Protein AF-A0AAV5FAM5-F1 (afdb_monomer_lite)

Structure (mmCIF, N/CA/C/O backbone):
data_AF-A0AAV5FAM5-F1
#
_entry.id   AF-A0AAV5FAM5-F1
#
loop_
_atom_site.group_PDB
_atom_site.id
_atom_site.type_symbol
_atom_site.label_atom_id
_atom_site.label_alt_id
_atom_site.label_comp_id
_atom_site.label_asym_id
_atom_site.label_entity_id
_atom_site.label_seq_id
_atom_site.pdbx_PDB_ins_code
_atom_site.Cartn_x
_atom_site.Cartn_y
_atom_site.Cartn_z
_atom_site.occupancy
_atom_site.B_iso_or_equiv
_atom_site.auth_seq_id
_atom_site.auth_comp_id
_atom_site.auth_asym_id
_atom_site.auth_atom_id
_atom_site.pdbx_PDB_model_num
ATOM 1 N N . MET A 1 1 ? 14.732 28.655 -34.766 1.00 31.95 1 MET A N 1
ATOM 2 C CA . MET A 1 1 ? 16.024 28.174 -34.238 1.00 31.95 1 MET A CA 1
ATOM 3 C C . MET A 1 1 ? 15.686 27.212 -33.115 1.00 31.95 1 MET A C 1
ATOM 5 O O . MET A 1 1 ? 15.010 27.614 -32.181 1.00 31.95 1 MET A O 1
ATOM 9 N N . SER A 1 2 ? 15.959 25.928 -33.328 1.00 28.31 2 SER A N 1
ATOM 10 C CA . SER A 1 2 ? 15.519 24.803 -32.500 1.00 28.31 2 SER A CA 1
ATOM 11 C C . SER A 1 2 ? 16.296 24.733 -31.186 1.00 28.31 2 SER A C 1
ATOM 13 O O . SER A 1 2 ? 17.520 24.634 -31.224 1.00 28.31 2 SER A O 1
ATOM 15 N N . GLU A 1 3 ? 15.611 24.701 -30.045 1.00 30.48 3 GLU A N 1
ATOM 16 C CA . GLU A 1 3 ? 16.223 24.241 -28.796 1.00 30.48 3 GLU A CA 1
ATOM 17 C C . GLU A 1 3 ? 16.172 22.712 -28.756 1.00 30.48 3 GLU A C 1
ATOM 19 O O . GLU A 1 3 ? 15.140 22.085 -28.521 1.00 30.48 3 GLU A O 1
ATOM 24 N N . SER A 1 4 ? 17.317 22.115 -29.077 1.00 34.41 4 SER A N 1
ATOM 25 C CA . SER A 1 4 ? 17.574 20.686 -29.000 1.00 34.41 4 SER A CA 1
ATOM 26 C C . SER A 1 4 ? 17.692 20.227 -27.547 1.00 34.41 4 SER A C 1
ATOM 28 O O . SER A 1 4 ? 18.511 20.750 -26.796 1.00 34.41 4 SER A O 1
ATOM 30 N N . GLY A 1 5 ? 16.912 19.200 -27.206 1.00 32.66 5 GLY A N 1
ATOM 31 C CA . GLY A 1 5 ? 17.248 18.113 -26.282 1.00 32.66 5 GLY A CA 1
ATOM 32 C C . GLY A 1 5 ? 18.040 18.465 -25.023 1.00 32.66 5 GLY A C 1
ATOM 33 O O . GLY A 1 5 ? 19.263 18.342 -25.002 1.00 32.66 5 GLY A O 1
ATOM 34 N N . LYS A 1 6 ? 17.336 18.730 -23.915 1.00 33.88 6 LYS A N 1
ATOM 35 C CA . LYS A 1 6 ? 17.918 18.481 -22.592 1.00 33.88 6 LYS A CA 1
ATOM 36 C C . LYS A 1 6 ? 18.143 16.978 -22.442 1.00 33.88 6 LYS A C 1
ATOM 38 O O . LYS A 1 6 ? 17.201 16.195 -22.334 1.00 33.88 6 LYS A O 1
ATOM 43 N N . GLN A 1 7 ? 19.413 16.603 -22.477 1.00 33.84 7 GLN A N 1
ATOM 44 C CA . GLN A 1 7 ? 19.929 15.288 -22.140 1.00 33.84 7 GLN A CA 1
ATOM 45 C C . GLN A 1 7 ? 19.430 14.916 -20.737 1.00 33.84 7 GLN A C 1
ATOM 47 O O . GLN A 1 7 ? 19.727 15.603 -19.762 1.00 33.84 7 GLN A O 1
ATOM 52 N N . VAL A 1 8 ? 18.605 13.870 -20.656 1.00 42.25 8 VAL A N 1
ATOM 53 C CA . VAL A 1 8 ? 18.132 13.289 -19.393 1.00 42.25 8 VAL A CA 1
ATOM 54 C C . VAL A 1 8 ? 19.369 12.884 -18.596 1.00 42.25 8 VAL A C 1
ATOM 56 O O . VAL A 1 8 ? 20.107 11.997 -19.027 1.00 42.25 8 VAL A O 1
ATOM 59 N N . SER A 1 9 ? 19.620 13.583 -17.490 1.00 46.12 9 SER A N 1
ATOM 60 C CA . SER A 1 9 ? 20.752 13.347 -16.599 1.00 46.12 9 SER A CA 1
ATOM 61 C C . SER A 1 9 ? 20.752 11.893 -16.139 1.00 46.12 9 SER A C 1
ATOM 63 O O . SER A 1 9 ? 19.729 11.401 -15.660 1.00 46.12 9 SER A O 1
ATOM 65 N N . ASN A 1 10 ? 21.891 11.208 -16.265 1.00 58.00 10 ASN A N 1
ATOM 66 C CA . ASN A 1 10 ? 22.112 9.973 -15.520 1.00 58.00 10 ASN A CA 1
ATOM 67 C C . ASN A 1 10 ? 21.853 10.277 -14.038 1.00 58.00 10 ASN A C 1
ATOM 69 O O . ASN A 1 10 ? 22.431 11.223 -13.507 1.00 58.00 10 ASN A O 1
ATOM 73 N N . MET A 1 11 ? 20.947 9.526 -13.409 1.00 66.62 11 MET A N 1
ATOM 74 C CA . MET A 1 11 ? 20.701 9.638 -11.971 1.00 66.62 11 MET A CA 1
ATOM 75 C C . MET A 1 11 ? 22.008 9.340 -11.232 1.00 66.62 11 MET A C 1
ATOM 77 O O . MET A 1 11 ? 22.611 8.288 -11.449 1.00 66.62 11 MET A O 1
ATOM 81 N N . ASP A 1 12 ? 22.453 10.295 -10.420 1.00 76.94 12 ASP A N 1
ATOM 82 C CA . ASP A 1 12 ? 23.661 10.184 -9.611 1.00 76.94 12 ASP A CA 1
ATOM 83 C C . ASP A 1 12 ? 23.341 9.399 -8.335 1.00 76.94 12 ASP A C 1
ATOM 85 O O . ASP A 1 12 ? 22.457 9.774 -7.563 1.00 76.94 12 ASP A O 1
ATOM 89 N N . ILE A 1 13 ? 24.063 8.298 -8.130 1.00 76.81 13 ILE A N 1
ATOM 90 C CA . ILE A 1 13 ? 23.882 7.399 -6.990 1.00 76.81 13 ILE A CA 1
ATOM 91 C C . ILE A 1 13 ? 24.076 8.152 -5.674 1.00 76.81 13 ILE A C 1
ATOM 93 O O . ILE A 1 13 ? 23.309 7.946 -4.734 1.00 76.81 13 ILE A O 1
ATOM 97 N N . GLU A 1 14 ? 25.070 9.035 -5.595 1.00 80.06 14 GLU A N 1
ATOM 98 C CA . GLU A 1 14 ? 25.375 9.750 -4.357 1.00 80.06 14 GLU A CA 1
ATOM 99 C C . GLU A 1 14 ? 24.282 10.776 -4.034 1.00 80.06 14 GLU A C 1
ATOM 101 O O . GLU A 1 14 ? 23.848 10.886 -2.885 1.00 80.06 14 GLU A O 1
ATOM 106 N N . ALA A 1 15 ? 23.752 11.447 -5.059 1.00 80.94 15 ALA A N 1
ATOM 107 C CA . ALA A 1 15 ? 22.630 12.368 -4.908 1.00 80.94 15 ALA A CA 1
ATOM 108 C C . ALA A 1 15 ? 21.338 11.653 -4.468 1.00 80.94 15 ALA A C 1
ATOM 110 O O . ALA A 1 15 ? 20.631 12.155 -3.592 1.00 80.94 15 ALA A O 1
ATOM 111 N N . GLU A 1 16 ? 21.034 10.478 -5.029 1.00 76.88 16 GLU A N 1
ATOM 112 C CA . GLU A 1 16 ? 19.870 9.668 -4.633 1.00 76.88 16 GLU A CA 1
ATOM 113 C C . GLU A 1 16 ? 19.994 9.170 -3.186 1.00 76.88 16 GLU A C 1
ATOM 115 O O . GLU A 1 16 ? 19.049 9.273 -2.401 1.00 76.88 16 GLU A O 1
ATOM 120 N N . VAL A 1 17 ? 21.181 8.703 -2.780 1.00 76.88 17 VAL A N 1
ATOM 121 C CA . VAL A 1 17 ? 21.441 8.290 -1.390 1.00 76.88 17 VAL A CA 1
ATOM 122 C C . VAL A 1 17 ? 21.240 9.462 -0.425 1.00 76.88 17 VAL A C 1
ATOM 124 O O . VAL A 1 17 ? 20.541 9.313 0.579 1.00 76.88 17 VAL A O 1
ATOM 127 N N . GLN A 1 18 ? 21.764 10.648 -0.749 1.00 79.62 18 GLN A N 1
ATOM 128 C CA . GLN A 1 18 ? 21.566 11.850 0.068 1.00 79.62 18 GLN A CA 1
ATOM 129 C C . GLN A 1 18 ? 20.087 12.251 0.173 1.00 79.62 18 GLN A C 1
ATOM 131 O O . GLN A 1 18 ? 19.628 12.640 1.251 1.00 79.62 18 GLN A O 1
ATOM 136 N N . GLN A 1 19 ? 19.316 12.135 -0.914 1.00 77.50 19 GLN A N 1
ATOM 137 C CA . GLN A 1 19 ? 17.873 12.392 -0.885 1.00 77.50 19 GLN A CA 1
ATOM 138 C C . GLN A 1 19 ? 17.133 11.394 0.009 1.00 77.50 19 GLN A C 1
ATOM 140 O O . GLN A 1 19 ? 16.290 11.805 0.811 1.00 77.50 19 GLN A O 1
ATOM 145 N N . ILE A 1 20 ? 17.466 10.104 -0.084 1.00 72.75 20 ILE A N 1
ATOM 146 C CA . ILE A 1 20 ? 16.881 9.054 0.756 1.00 72.75 20 ILE A CA 1
ATOM 147 C C . ILE A 1 20 ? 17.182 9.317 2.234 1.00 72.75 20 ILE A C 1
ATOM 149 O O . ILE A 1 20 ? 16.288 9.196 3.073 1.00 72.75 20 ILE A O 1
ATOM 153 N N . ASP A 1 21 ? 18.412 9.691 2.575 1.00 73.44 21 ASP A N 1
ATOM 154 C CA . ASP A 1 21 ? 18.794 9.921 3.968 1.00 73.44 21 ASP A CA 1
ATOM 155 C C . ASP A 1 21 ? 18.161 11.189 4.545 1.00 73.44 21 ASP A C 1
ATOM 157 O O . ASP A 1 21 ? 17.692 11.179 5.689 1.00 73.44 21 ASP A O 1
ATOM 161 N N . LYS A 1 22 ? 18.021 12.245 3.735 1.00 76.56 22 LYS A N 1
ATOM 162 C CA . LYS A 1 22 ? 17.223 13.420 4.101 1.00 76.56 22 LYS A CA 1
ATOM 163 C C . LYS A 1 22 ? 15.760 13.045 4.349 1.00 76.56 22 LYS A C 1
ATOM 165 O O . LYS A 1 22 ? 15.213 13.394 5.392 1.00 76.56 22 LYS A O 1
ATOM 170 N N . LEU A 1 23 ? 15.150 12.274 3.447 1.00 69.44 23 LEU A N 1
ATOM 171 C CA . LEU A 1 23 ? 13.763 11.824 3.581 1.00 69.44 23 LEU A CA 1
ATOM 172 C C . LEU A 1 23 ? 13.557 10.981 4.849 1.00 69.44 23 LEU A C 1
ATOM 174 O O . LEU A 1 23 ? 12.586 11.185 5.578 1.00 69.44 23 LEU A O 1
ATOM 178 N N . LYS A 1 24 ? 14.484 10.064 5.155 1.00 67.81 24 LYS A N 1
ATOM 179 C CA . LYS A 1 24 ? 14.462 9.280 6.403 1.00 67.81 24 LYS A CA 1
ATOM 180 C C . LYS A 1 24 ? 14.522 10.180 7.638 1.00 67.81 24 LYS A C 1
ATOM 182 O O . LYS A 1 24 ? 13.794 9.932 8.598 1.00 67.81 24 LYS A O 1
ATOM 187 N N . SER A 1 25 ? 15.371 11.208 7.621 1.00 71.56 25 SER A N 1
ATOM 188 C CA . SER A 1 25 ? 15.489 12.180 8.716 1.00 71.56 25 SER A CA 1
ATOM 189 C C . SER A 1 25 ? 14.194 12.974 8.927 1.00 71.56 25 SER A C 1
ATOM 191 O O . SER A 1 25 ? 13.704 13.080 10.056 1.00 71.56 25 SER A O 1
ATOM 193 N N . ASP A 1 26 ? 13.586 13.460 7.842 1.00 68.31 26 ASP A N 1
ATOM 194 C CA . ASP A 1 26 ? 12.331 14.219 7.880 1.00 68.31 26 ASP A CA 1
ATOM 195 C C . ASP A 1 26 ? 11.170 13.354 8.404 1.00 68.31 26 ASP A C 1
ATOM 197 O O . ASP A 1 26 ? 10.384 13.802 9.245 1.00 68.31 26 ASP A O 1
ATOM 201 N N . ILE A 1 27 ? 11.098 12.082 7.988 1.00 64.25 27 ILE A N 1
ATOM 202 C CA . ILE A 1 27 ? 10.131 11.102 8.512 1.00 64.25 27 ILE A CA 1
ATOM 203 C C . ILE A 1 27 ? 10.360 10.865 10.009 1.00 64.25 27 ILE A C 1
ATOM 205 O O . ILE A 1 27 ? 9.410 10.917 10.791 1.00 64.25 27 ILE A O 1
ATOM 209 N N . LYS A 1 28 ? 11.609 10.643 10.437 1.00 65.06 28 LYS A N 1
ATOM 210 C CA . LYS A 1 28 ? 11.936 10.390 11.850 1.00 65.06 28 LYS A CA 1
ATOM 211 C C . LYS A 1 28 ? 11.560 11.572 12.745 1.00 65.06 28 LYS A C 1
ATOM 213 O O . LYS A 1 28 ? 11.039 11.371 13.839 1.00 65.06 28 LYS A O 1
ATOM 218 N N . THR A 1 29 ? 11.783 12.789 12.258 1.00 66.44 29 THR A N 1
ATOM 219 C CA . THR A 1 29 ? 11.439 14.033 12.960 1.00 66.44 29 THR A CA 1
ATOM 220 C C . THR A 1 29 ? 9.924 14.251 13.018 1.00 66.44 29 THR A C 1
ATOM 222 O O . THR A 1 29 ? 9.404 14.672 14.045 1.00 66.44 29 THR A O 1
ATOM 225 N N . SER A 1 30 ? 9.197 13.915 11.948 1.00 61.97 30 SER A N 1
ATOM 226 C CA . SER A 1 30 ? 7.743 14.134 11.850 1.00 61.97 30 SER A CA 1
ATOM 227 C C . SER A 1 30 ? 6.905 13.149 12.675 1.00 61.97 30 SER A C 1
ATOM 229 O O . SER A 1 30 ? 5.741 13.424 12.959 1.00 61.97 30 SER A O 1
ATOM 231 N N . TYR A 1 31 ? 7.477 12.003 13.062 1.00 60.84 31 TYR A N 1
ATOM 232 C CA . TYR A 1 31 ? 6.765 10.923 13.754 1.00 60.84 31 TYR A CA 1
ATOM 233 C C . TYR A 1 31 ? 7.513 10.423 15.011 1.00 60.84 31 TYR A C 1
ATOM 235 O O . TYR A 1 31 ? 7.461 9.238 15.336 1.00 60.84 31 TYR A O 1
ATOM 243 N N . SER A 1 32 ? 8.206 11.296 15.750 1.00 56.31 32 SER A N 1
ATOM 244 C CA . SER A 1 32 ? 9.159 10.947 16.827 1.00 56.31 32 SER A CA 1
ATOM 245 C C . SER A 1 32 ? 8.599 10.230 18.076 1.00 56.31 32 SER A C 1
ATOM 247 O O . SER A 1 32 ? 9.370 9.801 18.929 1.00 56.31 32 SER A O 1
ATOM 249 N N . ASP A 1 33 ? 7.286 10.031 18.200 1.00 56.88 33 ASP A N 1
ATOM 250 C CA . ASP A 1 33 ? 6.640 9.699 19.486 1.00 56.88 33 ASP A CA 1
ATOM 251 C C . ASP A 1 33 ? 6.654 8.210 19.921 1.00 56.88 33 ASP A C 1
ATOM 253 O O . ASP A 1 33 ? 5.890 7.811 20.796 1.00 56.88 33 ASP A O 1
ATOM 257 N N . MET A 1 34 ? 7.476 7.329 19.333 1.00 53.34 34 MET A N 1
ATOM 258 C CA . MET A 1 34 ? 7.549 5.911 19.759 1.00 53.34 34 MET A CA 1
ATOM 259 C C . MET A 1 34 ? 8.883 5.281 19.350 1.00 53.34 34 MET A C 1
ATOM 261 O O . MET A 1 34 ? 9.292 5.494 18.211 1.00 53.34 34 MET A O 1
ATOM 265 N N . SER A 1 35 ? 9.536 4.519 20.241 1.00 53.38 35 SER A N 1
ATOM 266 C CA . SER A 1 35 ? 10.826 3.878 19.939 1.00 53.38 35 SER A CA 1
ATOM 267 C C . SER A 1 35 ? 10.684 2.749 18.909 1.00 53.38 35 SER A C 1
ATOM 269 O O . SER A 1 35 ? 9.692 2.015 18.908 1.00 53.38 35 SER A O 1
ATOM 271 N N . ASP A 1 36 ? 11.706 2.578 18.068 1.00 57.81 36 ASP A N 1
ATOM 272 C CA . ASP A 1 36 ? 11.759 1.557 17.009 1.00 57.81 36 ASP A CA 1
ATOM 273 C C . ASP A 1 36 ? 11.576 0.118 17.553 1.00 57.81 36 ASP A C 1
ATOM 275 O O . ASP A 1 36 ? 11.076 -0.771 16.860 1.00 57.81 36 ASP A O 1
ATOM 279 N N . GLU A 1 37 ? 11.938 -0.131 18.817 1.00 52.53 37 GLU A N 1
ATOM 280 C CA . GLU A 1 37 ? 11.736 -1.418 19.502 1.00 52.53 37 GLU A CA 1
ATOM 281 C C . GLU A 1 37 ? 10.269 -1.688 19.861 1.00 52.53 37 GLU A C 1
ATOM 283 O O . GLU A 1 37 ? 9.796 -2.817 19.701 1.00 52.53 37 GLU A O 1
ATOM 288 N N . LEU A 1 38 ? 9.531 -0.661 20.298 1.00 51.38 38 LEU A N 1
ATOM 289 C CA . LEU A 1 38 ? 8.091 -0.744 20.568 1.00 51.38 38 LEU A CA 1
ATOM 290 C C . LEU A 1 38 ? 7.304 -0.986 19.278 1.00 51.38 38 LEU A C 1
ATOM 292 O O . LEU A 1 38 ? 6.363 -1.781 19.273 1.00 51.38 38 LEU A O 1
ATOM 296 N N . GLU A 1 39 ? 7.725 -0.360 18.177 1.00 58.03 39 GLU A N 1
ATOM 297 C CA . GLU A 1 39 ? 7.157 -0.598 16.852 1.00 58.03 39 GLU A CA 1
ATOM 298 C C . GLU A 1 39 ? 7.405 -2.046 16.408 1.00 58.03 39 GLU A C 1
ATOM 300 O O . GLU A 1 39 ? 6.456 -2.782 16.148 1.00 58.03 39 GLU A O 1
ATOM 305 N N . ASN A 1 40 ? 8.656 -2.514 16.415 1.00 59.28 40 ASN A N 1
ATOM 306 C CA . ASN A 1 40 ? 8.998 -3.875 15.988 1.00 59.28 40 ASN A CA 1
ATOM 307 C C . ASN A 1 40 ? 8.343 -4.969 16.851 1.00 59.28 40 ASN A C 1
ATOM 309 O O . ASN A 1 40 ? 7.877 -5.982 16.315 1.00 59.28 40 ASN A O 1
ATOM 313 N N . GLY A 1 41 ? 8.280 -4.769 18.171 1.00 56.97 41 GLY A N 1
ATOM 314 C CA . GLY A 1 41 ? 7.596 -5.668 19.102 1.00 56.97 41 GLY A CA 1
ATOM 315 C C . GLY A 1 41 ? 6.094 -5.726 18.836 1.00 56.97 41 GLY A C 1
ATOM 316 O O . GLY A 1 41 ? 5.540 -6.810 18.639 1.00 56.97 41 GLY A O 1
ATOM 317 N N . ALA A 1 42 ? 5.446 -4.566 18.713 1.00 54.06 42 ALA A N 1
ATOM 318 C CA . ALA A 1 42 ? 4.024 -4.510 18.412 1.00 54.06 42 ALA A CA 1
ATOM 319 C C . ALA A 1 42 ? 3.711 -5.115 17.037 1.00 54.06 42 ALA A C 1
ATOM 321 O O . ALA A 1 42 ? 2.814 -5.938 16.922 1.00 54.06 42 ALA A O 1
ATOM 322 N N . MET A 1 43 ? 4.477 -4.810 15.993 1.00 57.34 43 MET A N 1
ATOM 323 C CA . MET A 1 43 ? 4.269 -5.378 14.654 1.00 57.34 43 MET A CA 1
ATOM 324 C C . MET A 1 43 ? 4.303 -6.909 14.639 1.00 57.34 43 MET A C 1
ATOM 326 O O . MET A 1 43 ? 3.463 -7.555 14.001 1.00 57.34 43 MET A O 1
ATOM 330 N N . LYS A 1 44 ? 5.245 -7.495 15.384 1.00 61.56 44 LYS A N 1
ATOM 331 C CA . LYS A 1 44 ? 5.377 -8.945 15.540 1.00 61.56 44 LYS A CA 1
ATOM 332 C C . LYS A 1 44 ? 4.186 -9.543 16.294 1.00 61.56 44 LYS A C 1
ATOM 334 O O . LYS A 1 44 ? 3.631 -10.543 15.839 1.00 61.56 44 LYS A O 1
ATOM 339 N N . ASP A 1 45 ? 3.747 -8.900 17.373 1.00 52.78 45 ASP A N 1
ATOM 340 C CA . ASP A 1 45 ? 2.597 -9.321 18.190 1.00 52.78 45 ASP A CA 1
ATOM 341 C C . ASP A 1 45 ? 1.251 -9.195 17.465 1.00 52.78 45 ASP A C 1
ATOM 343 O O . ASP A 1 45 ? 0.260 -9.844 17.823 1.00 52.78 45 ASP A O 1
ATOM 347 N N . LEU A 1 46 ? 1.199 -8.357 16.433 1.00 51.50 46 LEU A N 1
ATOM 348 C CA . LEU A 1 46 ? 0.039 -8.189 15.563 1.00 51.50 46 LEU A CA 1
ATOM 349 C C . LEU A 1 46 ? 0.038 -9.146 14.373 1.00 51.50 46 LEU A C 1
ATOM 351 O O . LEU A 1 46 ? -0.949 -9.187 13.642 1.00 51.50 46 LEU A O 1
ATOM 355 N N . GLY A 1 47 ? 1.106 -9.928 14.178 1.00 50.38 47 GLY A N 1
ATOM 356 C CA . GLY A 1 47 ? 1.266 -10.771 12.992 1.00 50.38 47 GLY A CA 1
ATOM 357 C C . GLY A 1 47 ? 1.288 -9.958 11.692 1.00 50.38 47 GLY A C 1
ATOM 358 O O . GLY A 1 47 ? 1.024 -10.500 10.615 1.00 50.38 47 GLY A O 1
ATOM 359 N N . MET A 1 48 ? 1.571 -8.659 11.794 1.00 52.44 48 MET A N 1
ATOM 360 C CA . MET A 1 48 ? 1.551 -7.720 10.684 1.00 52.44 48 MET A CA 1
ATOM 361 C C . MET A 1 48 ? 2.887 -7.802 9.955 1.00 52.44 48 MET A C 1
ATOM 363 O O . MET A 1 48 ? 3.928 -7.419 10.487 1.00 52.44 48 MET A O 1
ATOM 367 N N . LYS A 1 49 ? 2.865 -8.298 8.716 1.00 57.41 49 LYS A N 1
ATOM 368 C CA . LYS A 1 49 ? 3.971 -8.064 7.782 1.00 57.41 49 LYS A CA 1
ATOM 369 C C . LYS A 1 49 ? 3.847 -6.627 7.260 1.00 57.41 49 LYS A C 1
ATOM 371 O O . LYS A 1 49 ? 2.734 -6.156 7.028 1.00 57.41 49 LYS A O 1
ATOM 376 N N . ARG A 1 50 ? 4.971 -5.920 7.113 1.00 60.44 50 ARG A N 1
ATOM 377 C CA . ARG A 1 50 ? 5.012 -4.561 6.539 1.00 60.44 50 ARG A CA 1
ATOM 378 C C . ARG A 1 50 ? 4.427 -4.604 5.126 1.00 60.44 50 ARG A C 1
ATOM 380 O O . ARG A 1 50 ? 4.967 -5.331 4.300 1.00 60.44 50 ARG A O 1
ATOM 387 N N . GLY A 1 51 ? 3.343 -3.873 4.863 1.00 74.12 51 GLY A N 1
ATOM 388 C CA . GLY A 1 51 ? 2.811 -3.725 3.505 1.00 74.12 51 GLY A CA 1
ATOM 389 C C . GLY A 1 51 ? 1.297 -3.561 3.401 1.00 74.12 51 GLY A C 1
ATOM 390 O O . GLY A 1 51 ? 0.552 -3.776 4.359 1.00 74.12 51 GLY A O 1
ATOM 391 N N . MET A 1 52 ? 0.864 -3.203 2.192 1.00 82.19 52 MET A N 1
ATOM 392 C CA . MET A 1 52 ? -0.531 -2.980 1.803 1.00 82.19 52 MET A CA 1
ATOM 393 C C . MET A 1 52 ? -1.448 -4.167 2.144 1.00 82.19 52 MET A C 1
ATOM 395 O O . MET A 1 52 ? -2.571 -3.960 2.593 1.00 82.19 52 MET A O 1
ATOM 399 N N . ASP A 1 53 ? -0.952 -5.402 2.055 1.00 86.38 53 ASP A N 1
ATOM 400 C CA . ASP A 1 53 ? -1.707 -6.626 2.356 1.00 86.38 53 ASP A CA 1
ATOM 401 C C . ASP A 1 53 ? -2.312 -6.637 3.767 1.00 86.38 53 ASP A C 1
ATOM 403 O O . ASP A 1 53 ? -3.442 -7.086 3.980 1.00 86.38 53 ASP A O 1
ATOM 407 N N . THR A 1 54 ? -1.567 -6.120 4.748 1.00 80.38 54 THR A N 1
ATOM 408 C CA . THR A 1 54 ? -2.025 -6.031 6.139 1.00 80.38 54 THR A CA 1
ATOM 409 C C . THR A 1 54 ? -3.191 -5.059 6.268 1.00 80.38 54 THR A C 1
ATOM 411 O O . THR A 1 54 ? -4.146 -5.326 6.999 1.00 80.38 54 THR A O 1
ATOM 414 N N . PHE A 1 55 ? -3.134 -3.949 5.534 1.00 84.88 55 PHE A N 1
ATOM 415 C CA . PHE A 1 55 ? -4.219 -2.983 5.481 1.00 84.88 55 PHE A CA 1
ATOM 416 C C . PHE A 1 55 ? -5.466 -3.583 4.811 1.00 84.88 55 PHE A C 1
ATOM 418 O O . PHE A 1 55 ? -6.555 -3.510 5.378 1.00 84.88 55 PHE A O 1
ATOM 425 N N . ILE A 1 56 ? -5.301 -4.264 3.671 1.00 88.62 56 ILE A N 1
ATOM 426 C CA . ILE A 1 56 ? -6.391 -4.935 2.940 1.00 88.62 56 ILE A CA 1
ATOM 427 C C . ILE A 1 56 ? -7.106 -5.951 3.834 1.00 88.62 56 ILE A C 1
ATOM 429 O O . ILE A 1 56 ? -8.334 -5.947 3.928 1.00 88.62 56 ILE A O 1
ATOM 433 N N . ARG A 1 57 ? -6.343 -6.792 4.541 1.00 85.38 57 ARG A N 1
ATOM 434 C CA . ARG A 1 57 ? -6.901 -7.768 5.483 1.00 85.38 57 ARG A CA 1
ATOM 435 C C . ARG A 1 57 ? -7.585 -7.094 6.666 1.00 85.38 57 ARG A C 1
ATOM 437 O O . ARG A 1 57 ? -8.696 -7.474 7.012 1.00 85.38 57 ARG A O 1
ATOM 444 N N . GLY A 1 58 ? -6.964 -6.082 7.268 1.00 82.81 58 GLY A N 1
ATOM 445 C CA . GLY A 1 58 ? -7.563 -5.386 8.403 1.00 82.81 58 GLY A CA 1
ATOM 446 C C . GLY A 1 58 ? -8.856 -4.643 8.044 1.00 82.81 58 GLY A C 1
ATOM 447 O O . GLY A 1 58 ? -9.775 -4.610 8.867 1.00 82.81 58 GLY A O 1
ATOM 448 N N . TYR A 1 59 ? -8.968 -4.124 6.815 1.00 86.06 59 TYR A N 1
ATOM 449 C CA . TYR A 1 59 ? -10.218 -3.595 6.263 1.00 86.06 59 TYR A CA 1
ATOM 450 C C . TYR A 1 59 ? -11.253 -4.705 6.027 1.00 86.06 59 TYR A C 1
ATOM 452 O O . TYR A 1 59 ? -12.408 -4.566 6.435 1.00 86.06 59 TYR A O 1
ATOM 460 N N . GLY A 1 60 ? -10.838 -5.827 5.432 1.00 85.00 60 GLY A N 1
ATOM 461 C CA . GLY A 1 60 ? -11.683 -7.005 5.222 1.00 85.00 60 GLY A CA 1
ATOM 462 C C . GLY A 1 60 ? -12.223 -7.624 6.511 1.00 85.00 60 GLY A C 1
ATOM 463 O O . GLY A 1 60 ? -13.342 -8.116 6.518 1.00 85.00 60 GLY A O 1
ATOM 464 N N . ASP A 1 61 ? -11.473 -7.538 7.610 1.00 81.19 61 ASP A N 1
ATOM 465 C CA . ASP A 1 61 ? -11.886 -7.992 8.946 1.00 81.19 61 ASP A CA 1
ATOM 466 C C . ASP A 1 61 ? -12.618 -6.892 9.747 1.00 81.19 61 ASP A C 1
ATOM 468 O O . ASP A 1 61 ? -13.000 -7.111 10.898 1.00 81.19 61 ASP A O 1
ATOM 472 N N . GLN A 1 62 ? -12.778 -5.686 9.180 1.00 81.19 62 GLN A N 1
ATOM 473 C CA . GLN A 1 62 ? -13.333 -4.491 9.841 1.00 81.19 62 GLN A CA 1
ATOM 474 C C . GLN A 1 62 ? -12.616 -4.116 11.156 1.00 81.19 62 GLN A C 1
ATOM 476 O O . GLN A 1 62 ? -13.185 -3.493 12.053 1.00 81.19 62 GLN A O 1
ATOM 481 N N . THR A 1 63 ? -11.335 -4.471 11.267 1.00 81.12 63 THR A N 1
ATOM 482 C CA . THR A 1 63 ? -10.472 -4.122 12.411 1.00 81.12 63 THR A CA 1
ATOM 483 C C . THR A 1 63 ? -9.835 -2.742 12.267 1.00 81.12 63 THR A C 1
ATOM 485 O O . THR A 1 63 ? -9.363 -2.185 13.257 1.00 81.12 63 THR A O 1
ATOM 488 N N . ILE A 1 64 ? -9.853 -2.185 11.052 1.00 83.44 64 ILE A N 1
ATOM 489 C CA . ILE A 1 64 ? -9.365 -0.846 10.712 1.00 83.44 64 ILE A CA 1
ATOM 490 C C . ILE A 1 64 ? -10.581 0.011 10.316 1.00 83.44 64 ILE A C 1
ATOM 492 O O . ILE A 1 64 ? -11.002 -0.033 9.161 1.00 83.44 64 ILE A O 1
ATOM 496 N N . PRO A 1 65 ? -11.192 0.757 11.256 1.00 81.94 65 PRO A N 1
ATOM 497 C CA . PRO A 1 65 ? -12.387 1.561 10.984 1.00 81.94 65 PRO A CA 1
ATOM 498 C C . PRO A 1 65 ? -12.068 2.903 10.311 1.00 81.94 65 PRO A C 1
ATOM 500 O O . PRO A 1 65 ? -12.944 3.528 9.716 1.00 81.94 65 PRO A O 1
ATOM 503 N N . CYS A 1 66 ? -10.819 3.356 10.411 1.00 86.81 66 CYS A N 1
ATOM 504 C CA . CYS A 1 66 ? -10.343 4.587 9.803 1.00 86.81 66 CYS A CA 1
ATOM 505 C C . CYS A 1 66 ? -8.864 4.487 9.433 1.00 86.81 66 CYS A C 1
ATOM 507 O O . CYS A 1 66 ? -8.145 3.627 9.949 1.00 86.81 66 CYS A O 1
ATOM 509 N N . PHE A 1 67 ? -8.415 5.363 8.537 1.00 83.69 67 PHE A N 1
ATOM 510 C CA . PHE A 1 67 ? -7.044 5.360 8.050 1.00 83.69 67 PHE A CA 1
ATOM 511 C C . PHE A 1 67 ? -6.569 6.754 7.637 1.00 83.69 67 PHE A C 1
ATOM 513 O O . PHE A 1 67 ? -7.367 7.652 7.361 1.00 83.69 67 PHE A O 1
ATOM 520 N N . LEU A 1 68 ? -5.250 6.929 7.612 1.00 86.38 68 LEU A N 1
ATOM 521 C CA . LEU A 1 68 ? -4.598 8.151 7.158 1.00 86.38 68 LEU A CA 1
ATOM 522 C C . LEU A 1 68 ? -4.382 8.101 5.648 1.00 86.38 68 LEU A C 1
ATOM 524 O O . LEU A 1 68 ? -3.911 7.098 5.122 1.00 86.38 68 LEU A O 1
ATOM 528 N N . GLY A 1 69 ? -4.693 9.191 4.960 1.00 84.38 69 GLY A N 1
ATOM 529 C CA . GLY A 1 69 ? -4.411 9.333 3.539 1.00 84.38 69 GLY A CA 1
ATOM 530 C C . GLY A 1 69 ? -5.310 10.355 2.860 1.00 84.38 69 GLY A C 1
ATOM 531 O O . GLY A 1 69 ? -6.476 10.529 3.214 1.00 84.38 69 GLY A O 1
ATOM 532 N N . ASP A 1 70 ? -4.743 11.044 1.876 1.00 82.56 70 ASP A N 1
ATOM 533 C CA . ASP A 1 70 ? -5.476 11.921 0.968 1.00 82.56 70 ASP A CA 1
ATOM 534 C C . ASP A 1 70 ? -6.030 11.081 -0.192 1.00 82.56 70 ASP A C 1
ATOM 536 O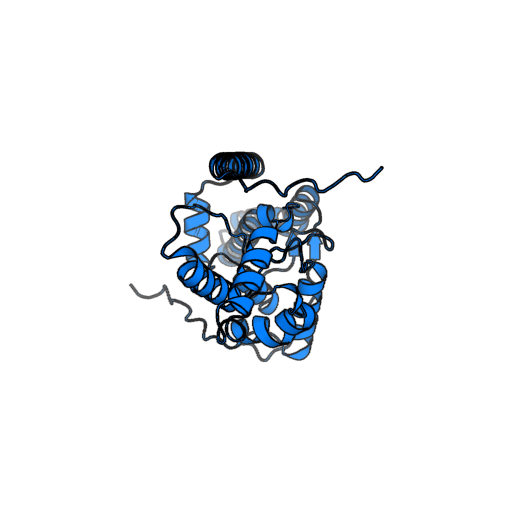 O . ASP A 1 70 ? -5.292 10.329 -0.817 1.00 82.56 70 ASP A O 1
ATOM 540 N N . CYS A 1 71 ? -7.323 11.192 -0.505 1.00 81.25 71 CYS A N 1
ATOM 541 C CA . CYS A 1 71 ? -7.956 10.449 -1.604 1.00 81.25 71 CYS A CA 1
ATOM 542 C C . CYS A 1 71 ? -7.272 10.667 -2.966 1.00 81.25 71 CYS A C 1
ATOM 544 O O . CYS A 1 71 ? -7.377 9.814 -3.855 1.00 81.25 71 CYS A O 1
ATOM 546 N N . ASN A 1 72 ? -6.584 11.800 -3.121 1.00 83.12 72 ASN A N 1
ATOM 547 C CA . ASN A 1 72 ? -5.841 12.162 -4.322 1.00 83.12 72 ASN A CA 1
ATOM 548 C C . ASN A 1 72 ? -4.351 11.804 -4.242 1.00 83.12 72 ASN A C 1
ATOM 550 O O . ASN A 1 72 ? -3.613 12.103 -5.182 1.00 83.12 72 ASN A O 1
ATOM 554 N N . SER A 1 73 ? -3.880 11.195 -3.145 1.00 85.81 73 SER A N 1
ATOM 555 C CA . SER A 1 73 ? -2.488 10.770 -3.057 1.00 85.81 73 SER A CA 1
ATOM 556 C C . SER A 1 73 ? -2.219 9.564 -3.951 1.00 85.81 73 SER A C 1
ATOM 558 O O . SER A 1 73 ? -3.046 8.662 -4.124 1.00 85.81 73 SER A O 1
ATOM 560 N N . THR A 1 74 ? -1.031 9.586 -4.549 1.00 88.50 74 THR A N 1
ATOM 561 C CA . THR A 1 74 ? -0.485 8.479 -5.323 1.00 88.50 74 THR A CA 1
ATOM 562 C C . THR A 1 74 ? 0.110 7.459 -4.362 1.00 88.50 74 THR A C 1
ATOM 564 O O . THR A 1 74 ? 0.920 7.808 -3.507 1.00 88.50 74 THR A O 1
ATOM 567 N N . ILE A 1 75 ? -0.253 6.194 -4.536 1.00 88.25 75 ILE A N 1
ATOM 568 C CA . ILE A 1 75 ? 0.414 5.062 -3.905 1.00 88.25 75 ILE A CA 1
ATOM 569 C C . ILE A 1 75 ? 1.399 4.503 -4.925 1.00 88.25 75 ILE A C 1
ATOM 571 O O . ILE A 1 75 ? 0.985 4.029 -5.983 1.00 88.25 75 ILE A O 1
ATOM 575 N N . ASP A 1 76 ? 2.693 4.539 -4.612 1.00 89.56 76 ASP A N 1
ATOM 576 C CA . ASP A 1 76 ? 3.673 3.877 -5.464 1.00 89.56 76 ASP A CA 1
ATOM 577 C C . ASP A 1 76 ? 3.732 2.379 -5.160 1.00 89.56 76 ASP A C 1
ATOM 579 O O . ASP A 1 76 ? 4.240 1.950 -4.122 1.00 89.56 76 ASP A O 1
ATOM 583 N N . VAL A 1 77 ? 3.169 1.587 -6.065 1.00 90.06 77 VAL A N 1
ATOM 584 C CA . VAL A 1 77 ? 3.149 0.123 -6.007 1.00 90.06 77 VAL A CA 1
ATOM 585 C C . VAL A 1 77 ? 3.488 -0.449 -7.372 1.00 90.06 77 VAL A C 1
ATOM 587 O O . VAL A 1 77 ? 3.166 0.133 -8.406 1.00 90.06 77 VAL A O 1
ATOM 590 N N . ILE A 1 78 ? 4.103 -1.623 -7.383 1.00 93.00 78 ILE A N 1
ATOM 591 C CA . ILE A 1 78 ? 4.392 -2.364 -8.605 1.00 93.00 78 ILE A CA 1
ATOM 592 C C . ILE A 1 78 ? 4.225 -3.865 -8.331 1.00 93.00 78 ILE A C 1
ATOM 594 O O . ILE A 1 78 ? 4.627 -4.329 -7.257 1.00 93.00 78 ILE A O 1
ATOM 598 N N . PRO A 1 79 ? 3.592 -4.634 -9.236 1.00 93.75 79 PRO A N 1
ATOM 599 C CA . PRO A 1 79 ? 3.510 -6.083 -9.103 1.00 93.75 79 PRO A CA 1
ATOM 600 C C . PRO A 1 79 ? 4.901 -6.725 -9.006 1.00 93.75 79 PRO A C 1
ATOM 602 O O . PRO A 1 79 ? 5.853 -6.299 -9.662 1.00 93.75 79 PRO A O 1
ATOM 605 N N . ALA A 1 80 ? 5.037 -7.744 -8.155 1.00 92.31 80 ALA A N 1
ATOM 606 C CA . ALA A 1 80 ? 6.335 -8.351 -7.853 1.00 92.31 80 ALA A CA 1
ATOM 607 C C . ALA A 1 80 ? 6.965 -9.052 -9.069 1.00 92.31 80 ALA A C 1
ATOM 609 O O . ALA A 1 80 ? 8.184 -9.055 -9.221 1.00 92.31 80 ALA A O 1
ATOM 610 N N . ASP A 1 81 ? 6.144 -9.618 -9.948 1.00 93.38 81 ASP A N 1
ATOM 611 C CA . ASP A 1 81 ? 6.553 -10.212 -11.219 1.00 93.38 81 ASP A CA 1
ATOM 612 C C . ASP A 1 81 ? 7.188 -9.180 -12.159 1.00 93.38 81 ASP A C 1
ATOM 614 O O . ASP A 1 81 ? 8.231 -9.464 -12.741 1.00 93.38 81 ASP A O 1
ATOM 618 N N . MET A 1 82 ? 6.663 -7.951 -12.226 1.00 95.31 82 MET A N 1
ATOM 619 C CA . MET A 1 82 ? 7.300 -6.871 -12.994 1.00 95.31 82 MET A CA 1
ATOM 620 C C . MET A 1 82 ? 8.673 -6.493 -12.428 1.00 95.31 82 MET A C 1
ATOM 622 O O . MET A 1 82 ? 9.599 -6.217 -13.189 1.00 95.31 82 MET A O 1
ATOM 626 N N . VAL A 1 83 ? 8.845 -6.536 -11.102 1.00 95.81 83 VAL A N 1
ATOM 627 C CA . VAL A 1 83 ? 10.158 -6.329 -10.465 1.00 95.81 83 VAL A CA 1
ATOM 628 C C . VAL A 1 83 ? 11.136 -7.430 -10.857 1.00 95.81 83 VAL A C 1
ATOM 630 O O . VAL A 1 83 ? 12.266 -7.138 -11.245 1.00 95.81 83 VAL A O 1
ATOM 633 N N . VAL A 1 84 ? 10.707 -8.692 -10.801 1.00 96.12 84 VAL A N 1
ATOM 634 C CA . VAL A 1 84 ? 11.536 -9.834 -11.213 1.00 96.12 84 VAL A CA 1
ATOM 635 C C . VAL A 1 84 ? 11.906 -9.729 -12.692 1.00 96.12 84 VAL A C 1
ATOM 637 O O . VAL A 1 84 ? 13.078 -9.875 -13.033 1.00 96.12 84 VAL A O 1
ATOM 640 N N . ASN A 1 85 ? 10.946 -9.407 -13.559 1.00 95.19 85 ASN A N 1
ATOM 641 C CA . ASN A 1 85 ? 11.178 -9.228 -14.991 1.00 95.19 85 ASN A CA 1
ATOM 642 C C . ASN A 1 85 ? 12.203 -8.120 -15.260 1.00 95.19 85 ASN A C 1
ATOM 644 O O . ASN A 1 85 ? 13.159 -8.335 -16.007 1.00 95.19 85 ASN A O 1
ATOM 648 N N . ALA A 1 86 ? 12.064 -6.970 -14.593 1.00 95.19 86 ALA A N 1
ATOM 649 C CA . ALA A 1 86 ? 13.019 -5.872 -14.694 1.00 95.19 86 ALA A CA 1
ATOM 650 C C . ALA A 1 86 ? 14.430 -6.286 -14.244 1.00 95.19 86 ALA A C 1
ATOM 652 O O . ALA A 1 86 ? 15.402 -5.958 -14.921 1.00 95.19 86 ALA A O 1
ATOM 653 N N . ILE A 1 87 ? 14.556 -7.043 -13.146 1.00 95.06 87 ILE A N 1
ATOM 654 C CA . ILE A 1 87 ? 15.848 -7.559 -12.657 1.00 95.06 87 ILE A CA 1
ATOM 655 C C . ILE A 1 87 ? 16.485 -8.497 -13.685 1.00 95.06 87 ILE A C 1
ATOM 657 O O . ILE A 1 87 ? 17.661 -8.337 -14.007 1.00 95.06 87 ILE A O 1
ATOM 661 N N . MET A 1 88 ? 15.723 -9.452 -14.223 1.00 92.94 88 MET A N 1
ATOM 662 C CA . MET A 1 88 ? 16.229 -10.415 -15.208 1.00 92.94 88 MET A CA 1
ATOM 663 C C . MET A 1 88 ? 16.750 -9.712 -16.463 1.00 92.94 88 MET A C 1
ATOM 665 O O . MET A 1 88 ? 17.857 -9.993 -16.927 1.00 92.94 88 MET A O 1
ATOM 669 N N . VAL A 1 89 ? 15.991 -8.742 -16.974 1.00 92.56 89 VAL A N 1
ATOM 670 C CA . VAL A 1 89 ? 16.378 -7.964 -18.155 1.00 92.56 89 VAL A CA 1
ATOM 671 C C . VAL A 1 89 ? 17.555 -7.029 -17.858 1.00 92.56 89 VAL A C 1
ATOM 673 O O . VAL A 1 89 ? 18.466 -6.903 -18.680 1.00 92.56 89 VAL A O 1
ATOM 676 N N . ALA A 1 90 ? 17.606 -6.415 -16.674 1.00 92.50 90 ALA A N 1
ATOM 677 C CA . ALA A 1 90 ? 18.749 -5.609 -16.249 1.00 92.50 90 ALA A CA 1
ATOM 678 C C . ALA A 1 90 ? 20.036 -6.445 -16.195 1.00 92.50 90 ALA A C 1
ATOM 680 O O . ALA A 1 90 ? 21.054 -6.024 -16.737 1.00 92.50 90 ALA A O 1
ATOM 681 N N . ILE A 1 91 ? 19.989 -7.650 -15.617 1.00 91.19 91 ILE A N 1
ATOM 682 C CA . ILE A 1 91 ? 21.143 -8.559 -15.566 1.00 91.19 91 ILE A CA 1
ATOM 683 C C . ILE A 1 91 ? 21.605 -8.912 -16.982 1.00 91.19 91 ILE A C 1
ATOM 685 O O . ILE A 1 91 ? 22.780 -8.734 -17.295 1.00 91.19 91 ILE A O 1
ATOM 689 N N . ALA A 1 92 ? 20.693 -9.349 -17.855 1.00 88.94 92 ALA A N 1
ATOM 690 C CA . ALA A 1 92 ? 21.037 -9.750 -19.220 1.00 88.94 92 ALA A CA 1
ATOM 691 C C . ALA A 1 92 ? 21.666 -8.604 -20.036 1.00 88.94 92 ALA A C 1
ATOM 693 O O . ALA A 1 92 ? 22.643 -8.800 -20.755 1.00 88.94 92 ALA A O 1
ATOM 694 N N . THR A 1 93 ? 21.142 -7.385 -19.896 1.00 87.06 93 THR A N 1
ATOM 695 C CA . THR A 1 93 ? 21.598 -6.217 -20.671 1.00 87.06 93 THR A CA 1
ATOM 696 C C . THR A 1 93 ? 22.844 -5.532 -20.107 1.00 87.06 93 THR A C 1
ATOM 698 O O . THR A 1 93 ? 23.525 -4.821 -20.856 1.00 87.06 93 THR A O 1
ATOM 701 N N . GLN A 1 94 ? 23.135 -5.698 -18.812 1.00 87.44 94 GLN A N 1
ATOM 702 C CA . GLN A 1 94 ? 24.258 -5.046 -18.123 1.00 87.44 94 GLN A CA 1
ATOM 703 C C . GLN A 1 94 ? 25.432 -5.984 -17.823 1.00 87.44 94 GLN A C 1
ATOM 705 O O . GLN A 1 94 ? 26.492 -5.493 -17.453 1.00 87.44 94 GLN A O 1
ATOM 710 N N . TRP A 1 95 ? 25.290 -7.298 -18.028 1.00 84.19 95 TRP A N 1
ATOM 711 C CA . TRP A 1 95 ? 26.273 -8.321 -17.637 1.00 84.19 95 TRP A CA 1
ATOM 712 C C . TRP A 1 95 ? 27.740 -7.999 -17.991 1.00 84.19 95 TRP A C 1
ATOM 714 O O . TRP A 1 95 ? 28.628 -8.235 -17.180 1.00 84.19 95 TRP A O 1
ATOM 724 N N . ASN A 1 96 ? 28.000 -7.422 -19.169 1.00 82.75 96 ASN A N 1
ATOM 725 C CA . ASN A 1 96 ? 29.354 -7.088 -19.641 1.00 82.75 96 ASN A CA 1
ATOM 726 C C . ASN A 1 96 ? 29.642 -5.575 -19.695 1.00 82.75 96 ASN A C 1
ATOM 728 O O . ASN A 1 96 ? 30.566 -5.146 -20.389 1.00 82.75 96 ASN A O 1
ATOM 732 N N . LYS A 1 97 ? 28.839 -4.741 -19.026 1.00 84.75 97 LYS A N 1
ATOM 733 C CA . LYS A 1 97 ? 28.992 -3.280 -19.055 1.00 84.75 97 LYS A CA 1
ATOM 734 C C . LYS A 1 97 ? 29.629 -2.783 -17.760 1.00 84.75 97 LYS A C 1
ATOM 736 O O . LYS A 1 97 ? 29.144 -3.060 -16.672 1.00 84.75 97 LYS A O 1
ATOM 741 N N . ASN A 1 98 ? 30.667 -1.954 -17.878 1.00 77.00 98 ASN A N 1
ATOM 742 C CA . ASN A 1 98 ? 31.325 -1.303 -16.733 1.00 77.00 98 ASN A CA 1
ATOM 743 C C . ASN A 1 98 ? 30.593 -0.026 -16.273 1.00 77.00 98 ASN A C 1
ATOM 745 O O . ASN A 1 98 ? 31.219 0.932 -15.823 1.00 77.00 98 ASN A O 1
ATOM 749 N N . THR A 1 99 ? 29.268 0.020 -16.423 1.00 81.44 99 THR A N 1
ATOM 750 C CA . THR A 1 99 ? 28.441 1.190 -16.102 1.00 81.44 99 THR A CA 1
ATOM 751 C C . THR A 1 99 ? 27.472 0.861 -14.982 1.00 81.44 99 THR A C 1
ATOM 753 O O . THR A 1 99 ? 26.742 -0.122 -15.065 1.00 81.44 99 THR A O 1
ATOM 756 N N . GLN A 1 100 ? 27.418 1.713 -13.962 1.00 84.19 100 GLN A N 1
ATOM 757 C CA . GLN A 1 100 ? 26.395 1.633 -12.926 1.00 84.19 100 GLN A CA 1
ATOM 758 C C . GLN A 1 100 ? 25.176 2.450 -13.359 1.00 84.19 100 GLN A C 1
ATOM 760 O O . GLN A 1 100 ? 25.306 3.611 -13.746 1.00 84.19 100 GLN A O 1
ATOM 765 N N . VAL A 1 101 ? 23.995 1.835 -13.317 1.00 88.00 101 VAL A N 1
ATOM 766 C CA . VAL A 1 101 ? 22.730 2.470 -13.700 1.00 88.00 101 VAL A CA 1
ATOM 767 C C . VAL A 1 101 ? 21.690 2.169 -12.631 1.00 88.00 101 VAL A C 1
ATOM 769 O O . VAL A 1 101 ? 21.512 1.016 -12.243 1.00 88.00 101 VAL A O 1
ATOM 772 N N . ILE A 1 102 ? 20.986 3.204 -12.175 1.00 90.12 102 ILE A N 1
ATOM 773 C CA . ILE A 1 102 ? 19.825 3.053 -11.297 1.00 90.12 102 ILE A CA 1
ATOM 774 C C . ILE A 1 102 ? 18.571 2.863 -12.153 1.00 90.12 102 ILE A C 1
ATOM 776 O O . ILE A 1 102 ? 18.292 3.657 -13.060 1.00 90.12 102 ILE A O 1
ATOM 780 N N . TYR A 1 103 ? 17.801 1.829 -11.819 1.00 92.25 103 TYR A N 1
ATOM 781 C CA . TYR A 1 103 ? 16.477 1.565 -12.370 1.00 92.25 103 TYR A CA 1
ATOM 782 C C . TYR A 1 103 ? 15.426 1.715 -11.272 1.00 92.25 103 TYR A C 1
ATOM 784 O O . TYR A 1 103 ? 15.367 0.909 -10.346 1.00 92.25 103 TYR A O 1
ATOM 792 N N . HIS A 1 104 ? 14.574 2.732 -11.387 1.00 92.88 104 HIS A N 1
ATOM 793 C CA . HIS A 1 104 ? 13.393 2.851 -10.541 1.00 92.88 104 HIS A CA 1
ATOM 794 C C . HIS A 1 104 ? 12.274 1.978 -11.100 1.00 92.88 104 HIS A C 1
ATOM 796 O O . HIS A 1 104 ? 11.637 2.330 -12.091 1.00 92.88 104 HIS A O 1
ATOM 802 N N . VAL A 1 105 ? 12.043 0.834 -10.458 1.00 94.31 105 VAL A N 1
ATOM 803 C CA . VAL A 1 105 ? 10.908 -0.043 -10.758 1.00 94.31 105 VAL A CA 1
ATOM 804 C C . VAL A 1 105 ? 9.694 0.470 -9.989 1.00 94.31 105 VAL A C 1
ATOM 806 O O . VAL A 1 105 ? 9.441 0.070 -8.858 1.00 94.31 105 VAL A O 1
ATOM 809 N N . SER A 1 106 ? 9.007 1.439 -10.590 1.00 92.56 106 SER A N 1
ATOM 810 C CA . SER A 1 106 ? 7.944 2.235 -9.972 1.00 92.56 106 SER A CA 1
ATOM 811 C C . SER A 1 106 ? 6.824 2.503 -10.973 1.00 92.56 106 SER A C 1
ATOM 813 O O . SER A 1 106 ? 7.058 2.544 -12.183 1.00 92.56 106 SER A O 1
ATOM 815 N N . SER A 1 107 ? 5.609 2.720 -10.472 1.00 92.69 107 SER A N 1
ATOM 816 C CA . SER A 1 107 ? 4.457 3.124 -11.287 1.00 92.69 107 SER A CA 1
ATOM 817 C C . SER A 1 107 ? 4.077 4.595 -11.089 1.00 92.69 107 SER A C 1
ATOM 819 O O . SER A 1 107 ? 3.428 5.190 -11.947 1.00 92.69 107 SER A O 1
ATOM 821 N N . SER A 1 108 ? 4.537 5.227 -10.007 1.00 87.44 108 SER A N 1
ATOM 822 C CA . SER A 1 108 ? 4.110 6.559 -9.551 1.00 87.44 108 SER A CA 1
ATOM 823 C C . SER A 1 108 ? 4.200 7.716 -10.559 1.00 87.44 108 SER A C 1
ATOM 825 O O . SER A 1 108 ? 3.457 8.690 -10.427 1.00 87.44 108 SER A O 1
ATOM 827 N N . LYS A 1 109 ? 5.086 7.664 -11.560 1.00 89.94 109 LYS A N 1
ATOM 828 C CA . LYS A 1 109 ? 5.154 8.686 -12.621 1.00 89.94 109 LYS A CA 1
ATOM 829 C C . LYS A 1 109 ? 4.359 8.294 -13.866 1.00 89.94 109 LYS A C 1
ATOM 831 O O . LYS A 1 109 ? 3.630 9.129 -14.394 1.00 89.94 109 LYS A O 1
ATOM 836 N N . GLU A 1 110 ? 4.490 7.044 -14.304 1.00 88.81 110 GLU A N 1
ATOM 837 C CA . GLU A 1 110 ? 3.989 6.567 -15.600 1.00 88.81 110 GLU A CA 1
ATOM 838 C C . GLU A 1 110 ? 2.550 6.025 -15.548 1.00 88.81 110 GLU A C 1
ATOM 840 O O . GLU A 1 110 ? 1.825 6.158 -16.531 1.00 88.81 110 GLU A O 1
ATOM 845 N N . ASN A 1 111 ? 2.121 5.430 -14.427 1.00 93.31 111 ASN A N 1
ATOM 846 C CA . ASN A 1 111 ? 0.768 4.900 -14.228 1.00 93.31 111 ASN A CA 1
ATOM 847 C C . ASN A 1 111 ? 0.381 4.848 -12.736 1.00 93.31 111 ASN A C 1
ATOM 849 O O . ASN A 1 111 ? 0.637 3.871 -12.038 1.00 93.31 111 ASN A O 1
ATOM 853 N N . GLN A 1 112 ? -0.254 5.904 -12.235 1.00 91.56 112 GLN A N 1
ATOM 854 C CA . GLN A 1 112 ? -0.500 6.097 -10.803 1.00 91.56 112 GLN A CA 1
ATOM 855 C C . GLN A 1 112 ? -1.659 5.247 -10.267 1.00 91.56 112 GLN A C 1
ATOM 857 O O . GLN A 1 112 ? -2.785 5.369 -10.748 1.00 91.56 112 GLN A O 1
ATOM 862 N N . LEU A 1 113 ? -1.426 4.499 -9.182 1.00 92.88 113 LEU A N 1
ATOM 863 C CA . LEU A 1 113 ? -2.517 4.034 -8.323 1.00 92.88 113 LEU A CA 1
ATOM 864 C C . LEU A 1 113 ? -2.926 5.171 -7.381 1.00 92.88 113 LEU A C 1
ATOM 866 O O . LEU A 1 113 ? -2.143 5.598 -6.534 1.00 92.88 113 LEU A O 1
ATOM 870 N N . LEU A 1 114 ? -4.159 5.656 -7.502 1.00 92.00 114 LEU A N 1
ATOM 871 C CA . LEU A 1 114 ? -4.707 6.648 -6.575 1.00 92.00 114 LEU A CA 1
ATOM 872 C C . LEU A 1 114 ? -5.329 5.959 -5.357 1.00 92.00 114 LEU A C 1
ATOM 874 O O . LEU A 1 114 ? -5.972 4.914 -5.487 1.00 92.00 114 LEU A O 1
ATOM 878 N N . LEU A 1 115 ? -5.185 6.566 -4.175 1.00 89.75 115 LEU A N 1
ATOM 879 C CA . LEU A 1 115 ? -5.713 6.004 -2.927 1.00 89.75 115 LEU A CA 1
ATOM 880 C C . LEU A 1 115 ? -7.214 5.706 -3.016 1.00 89.75 115 LEU A C 1
ATOM 882 O O . LEU A 1 115 ? -7.650 4.648 -2.569 1.00 89.75 115 LEU A O 1
ATOM 886 N N . HIS A 1 116 ? -8.012 6.586 -3.627 1.00 90.38 116 HIS A N 1
ATOM 887 C CA . HIS A 1 116 ? -9.447 6.333 -3.773 1.00 90.38 116 HIS A CA 1
ATOM 888 C C . HIS A 1 116 ? -9.759 5.102 -4.641 1.00 90.38 116 HIS A C 1
ATOM 890 O O . HIS A 1 116 ? -10.702 4.386 -4.320 1.00 90.38 116 HIS A O 1
ATOM 896 N N . VAL A 1 117 ? -8.955 4.804 -5.673 1.00 93.56 117 VAL A N 1
ATOM 897 C CA . VAL A 1 117 ? -9.128 3.603 -6.515 1.00 93.56 117 VAL A CA 1
ATOM 898 C C . VAL A 1 117 ? -8.897 2.342 -5.687 1.00 93.56 117 VAL A C 1
ATOM 900 O O . VAL A 1 117 ? -9.678 1.392 -5.775 1.00 93.56 117 VAL A O 1
ATOM 903 N N . LEU A 1 118 ? -7.873 2.343 -4.825 1.00 92.62 118 LEU A N 1
ATOM 904 C CA . LEU A 1 118 ? -7.639 1.256 -3.870 1.00 92.62 118 LEU A CA 1
ATOM 905 C C . LEU A 1 118 ? -8.842 1.085 -2.927 1.00 92.62 118 LEU A C 1
ATOM 907 O O . LEU A 1 118 ? -9.332 -0.029 -2.752 1.00 92.62 118 LEU A O 1
ATOM 911 N N . MET A 1 119 ? -9.342 2.176 -2.341 1.00 91.31 119 MET A N 1
ATOM 912 C CA . MET A 1 119 ? -10.441 2.125 -1.366 1.00 91.31 119 MET A CA 1
ATOM 913 C C . MET A 1 119 ? -11.768 1.699 -1.987 1.00 91.31 119 MET A C 1
ATOM 915 O O . MET A 1 119 ? -12.493 0.900 -1.393 1.00 91.31 119 MET A O 1
ATOM 919 N N . GLU A 1 120 ? -12.078 2.183 -3.188 1.00 92.81 120 GLU A N 1
ATOM 920 C CA . GLU A 1 120 ? -13.261 1.762 -3.934 1.00 92.81 120 GLU A CA 1
ATOM 921 C C . GLU A 1 120 ? -13.178 0.275 -4.288 1.00 92.81 120 GLU A C 1
ATOM 923 O O . GLU A 1 120 ? -14.139 -0.464 -4.070 1.00 92.81 120 GLU A O 1
ATOM 928 N N . SER A 1 121 ? -12.015 -0.189 -4.757 1.00 94.19 121 SER A N 1
ATOM 929 C CA . SER A 1 121 ? -11.789 -1.603 -5.077 1.00 94.19 121 SER A CA 1
ATOM 930 C C . SER A 1 121 ? -11.971 -2.492 -3.844 1.00 94.19 121 SER A C 1
ATOM 932 O O . SER A 1 121 ? -12.641 -3.522 -3.915 1.00 94.19 121 SER A O 1
ATOM 934 N N . LEU A 1 122 ? -11.455 -2.065 -2.686 1.00 91.75 122 LEU A N 1
ATOM 935 C CA . LEU A 1 122 ? -11.650 -2.762 -1.414 1.00 91.75 122 LEU A CA 1
ATOM 936 C C . LEU A 1 122 ? -13.121 -2.817 -1.007 1.00 91.75 122 LEU A C 1
ATOM 938 O O . LEU A 1 122 ? -13.629 -3.892 -0.684 1.00 91.75 122 LEU A O 1
ATOM 942 N N . TYR A 1 123 ? -13.815 -1.679 -1.035 1.00 91.00 123 TYR A N 1
ATOM 943 C CA . TYR A 1 123 ? -15.235 -1.619 -0.699 1.00 91.00 123 TYR A CA 1
ATOM 944 C C . TYR A 1 123 ? -16.058 -2.532 -1.612 1.00 91.00 123 TYR A C 1
ATOM 946 O O . TYR A 1 123 ? -16.824 -3.357 -1.117 1.00 91.00 123 TYR A O 1
ATOM 954 N N . ARG A 1 124 ? -15.855 -2.449 -2.933 1.00 92.44 124 ARG A N 1
ATOM 955 C CA . ARG A 1 124 ? -16.555 -3.278 -3.926 1.00 92.44 124 ARG A CA 1
ATOM 956 C C . ARG A 1 124 ? -16.309 -4.767 -3.708 1.00 92.44 124 ARG A C 1
ATOM 958 O O . ARG A 1 124 ? -17.263 -5.547 -3.757 1.00 92.44 124 ARG A O 1
ATOM 965 N N . TYR A 1 125 ? -15.064 -5.158 -3.433 1.00 91.94 125 TYR A N 1
ATOM 966 C CA . TYR A 1 125 ? -14.720 -6.552 -3.169 1.00 91.94 125 TYR A CA 1
ATOM 967 C C . TYR A 1 125 ? -15.451 -7.093 -1.937 1.00 91.94 125 TYR A C 1
ATOM 969 O O . TYR A 1 125 ? -16.156 -8.098 -2.028 1.00 91.94 125 TYR A O 1
ATOM 977 N N . PHE A 1 126 ? -15.310 -6.430 -0.787 1.00 88.69 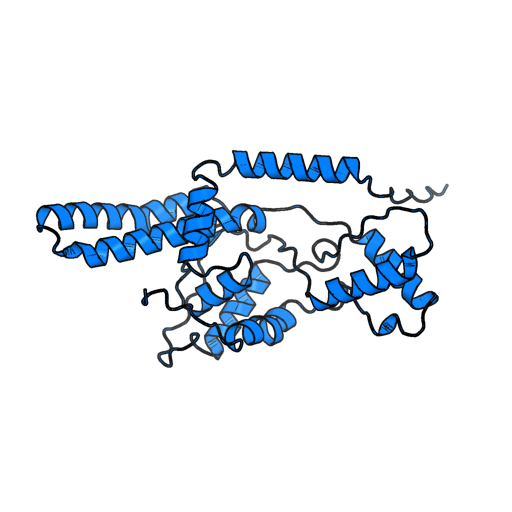126 PHE A N 1
ATOM 978 C CA . PHE A 1 126 ? -15.846 -6.933 0.482 1.00 88.69 126 PHE A CA 1
ATOM 979 C C . PHE A 1 126 ? -17.364 -6.759 0.602 1.00 88.69 126 PHE A C 1
ATOM 981 O O . PHE A 1 126 ? -18.017 -7.576 1.246 1.00 88.69 126 PHE A O 1
ATOM 988 N N . ALA A 1 127 ? -17.953 -5.768 -0.075 1.00 87.00 127 ALA A N 1
ATOM 989 C CA . ALA A 1 127 ? -19.406 -5.663 -0.204 1.00 87.00 127 ALA A CA 1
ATOM 990 C C . ALA A 1 127 ? -20.011 -6.847 -0.980 1.00 87.00 127 ALA A C 1
ATOM 992 O O . ALA A 1 127 ? -21.136 -7.246 -0.689 1.00 87.00 127 ALA A O 1
ATOM 993 N N . SER A 1 128 ? -19.266 -7.417 -1.936 1.00 87.00 128 SER A N 1
ATOM 994 C CA . SER A 1 128 ? -19.731 -8.534 -2.772 1.00 87.00 128 SER A CA 1
ATOM 995 C C . SER A 1 128 ? -19.405 -9.913 -2.184 1.00 87.00 128 SER A C 1
ATOM 997 O O . SER A 1 128 ? -20.168 -10.851 -2.391 1.00 87.00 128 SER A O 1
ATOM 999 N N . ASN A 1 129 ? -18.290 -10.048 -1.455 1.00 83.12 129 ASN A N 1
ATOM 1000 C CA . ASN A 1 129 ? -17.758 -11.345 -1.008 1.00 83.12 129 ASN A CA 1
ATOM 1001 C C . ASN A 1 129 ? -17.861 -11.602 0.511 1.00 83.12 129 ASN A C 1
ATOM 1003 O O . ASN A 1 129 ? -17.589 -12.718 0.947 1.00 83.12 129 ASN A O 1
ATOM 1007 N N . GLY A 1 130 ? -18.261 -10.613 1.321 1.00 74.00 130 GLY A N 1
ATOM 1008 C CA . GLY A 1 130 ? -18.326 -10.748 2.783 1.00 74.00 130 GLY A CA 1
ATOM 1009 C C . GLY A 1 130 ? -16.954 -10.694 3.471 1.00 74.00 130 GLY A C 1
ATOM 1010 O O . GLY A 1 130 ? -15.930 -10.452 2.832 1.00 74.00 130 GLY A O 1
ATOM 1011 N N . LEU A 1 131 ? -16.930 -10.876 4.798 1.00 67.88 131 LEU A N 1
ATOM 1012 C CA . LEU A 1 131 ? -15.699 -10.800 5.601 1.00 67.88 131 LEU A CA 1
ATOM 1013 C C . LEU A 1 131 ? -14.797 -12.021 5.386 1.00 67.88 131 LEU A C 1
ATOM 1015 O O . LEU A 1 131 ? -15.258 -13.132 5.119 1.00 67.88 131 LEU A O 1
ATOM 1019 N N . ILE A 1 132 ? -13.497 -11.852 5.628 1.00 62.81 132 ILE A N 1
ATOM 1020 C CA . ILE A 1 132 ? -12.551 -12.969 5.607 1.00 62.81 132 ILE A CA 1
ATOM 1021 C C . ILE A 1 132 ? -12.839 -13.893 6.805 1.00 62.81 132 ILE A C 1
ATOM 1023 O O . ILE A 1 132 ? -12.575 -13.560 7.958 1.00 62.81 132 ILE A O 1
ATOM 1027 N N . GLY A 1 133 ? -13.372 -15.088 6.539 1.00 56.97 133 GLY A N 1
ATOM 1028 C CA . GLY A 1 133 ? -13.502 -16.158 7.536 1.00 56.97 133 GLY A CA 1
ATOM 1029 C C . GLY A 1 133 ? -14.733 -16.110 8.451 1.00 56.97 133 GLY A C 1
ATOM 1030 O O . GLY A 1 133 ? -14.771 -16.877 9.411 1.00 56.97 133 GLY A O 1
ATOM 1031 N N . ASN A 1 134 ? -15.741 -15.273 8.174 1.00 54.22 134 ASN A N 1
ATOM 1032 C CA . ASN A 1 134 ? -17.019 -15.285 8.897 1.00 54.22 134 ASN A CA 1
ATOM 1033 C C . ASN A 1 134 ? -18.212 -15.196 7.930 1.00 54.22 134 ASN A C 1
ATOM 1035 O O . ASN A 1 134 ? -18.330 -14.233 7.184 1.00 54.22 134 ASN A O 1
ATOM 1039 N N . ASN A 1 135 ? -19.132 -16.168 8.005 1.00 48.25 135 ASN A N 1
ATOM 1040 C CA . ASN A 1 135 ? -20.367 -16.225 7.197 1.00 48.25 135 ASN A CA 1
ATOM 1041 C C . ASN A 1 135 ? -21.451 -15.225 7.643 1.00 48.25 135 ASN A C 1
ATOM 1043 O O . ASN A 1 135 ? -22.493 -15.105 7.001 1.00 48.25 135 ASN A O 1
ATOM 1047 N N . ALA A 1 136 ? -21.248 -14.532 8.766 1.00 51.72 136 ALA A N 1
ATOM 1048 C CA . ALA A 1 136 ? -22.082 -13.396 9.117 1.00 51.72 136 ALA A CA 1
ATOM 1049 C C . ALA A 1 136 ? -21.596 -12.210 8.282 1.00 51.72 136 ALA A C 1
ATOM 1051 O O . ALA A 1 136 ? -20.452 -11.802 8.440 1.00 51.72 136 ALA A O 1
ATOM 1052 N N . ASN A 1 137 ? -22.453 -11.682 7.408 1.00 53.84 137 ASN A N 1
ATOM 1053 C CA . ASN A 1 137 ? -22.207 -10.468 6.632 1.00 53.84 137 ASN A CA 1
ATOM 1054 C C . ASN A 1 137 ? -22.660 -9.238 7.443 1.00 53.84 137 ASN A C 1
ATOM 1056 O O . ASN A 1 137 ? -23.790 -8.776 7.243 1.00 53.84 137 ASN A O 1
ATOM 1060 N N . PRO A 1 138 ? -21.866 -8.662 8.372 1.00 56.88 138 PRO A N 1
ATOM 1061 C CA . PRO A 1 138 ? -22.131 -7.287 8.755 1.00 56.88 138 PRO A CA 1
ATOM 1062 C C . PRO A 1 138 ? -21.972 -6.427 7.499 1.00 56.88 138 PRO A C 1
ATOM 1064 O O . PRO A 1 138 ? -21.089 -6.664 6.677 1.00 56.88 138 PRO A O 1
ATOM 1067 N N . LYS A 1 139 ? -22.849 -5.433 7.333 1.00 65.50 139 LYS A N 1
ATOM 1068 C CA . LYS A 1 139 ? -22.740 -4.477 6.227 1.00 65.50 139 LYS A CA 1
ATOM 1069 C C . LYS A 1 139 ? -21.338 -3.863 6.248 1.00 65.50 139 LYS A C 1
ATOM 1071 O O . LYS A 1 139 ? -20.987 -3.213 7.236 1.00 65.50 139 LYS A O 1
ATOM 1076 N N . GLN A 1 140 ? -20.571 -4.076 5.178 1.00 71.81 140 GLN A N 1
ATOM 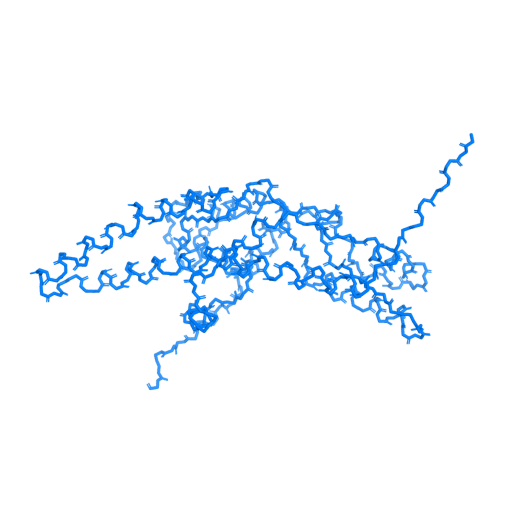1077 C CA . GLN A 1 140 ? -19.242 -3.496 5.019 1.00 71.81 140 GLN A CA 1
ATOM 1078 C C . GLN A 1 140 ? -19.361 -1.978 5.129 1.00 71.81 140 GLN A C 1
ATOM 1080 O O . GLN A 1 140 ? -20.132 -1.357 4.392 1.00 71.81 140 GLN A O 1
ATOM 1085 N N . LYS A 1 141 ? -18.633 -1.374 6.070 1.00 79.88 141 LYS A N 1
ATOM 1086 C CA . LYS A 1 141 ? -18.646 0.080 6.218 1.00 79.88 141 LYS A CA 1
ATOM 1087 C C . LYS A 1 141 ? -17.579 0.700 5.315 1.00 79.88 141 LYS A C 1
ATOM 1089 O O . LYS A 1 141 ? -16.487 0.134 5.173 1.00 79.88 141 LYS A O 1
ATOM 1094 N N . PRO A 1 142 ? -17.869 1.858 4.698 1.00 81.25 142 PRO A N 1
ATOM 1095 C CA . PRO A 1 142 ? -16.824 2.636 4.058 1.00 81.25 142 PRO A CA 1
ATOM 1096 C C . PRO A 1 142 ? -15.783 3.024 5.111 1.00 81.25 142 PRO A C 1
ATOM 1098 O O . PRO A 1 142 ? -16.117 3.312 6.263 1.00 81.25 142 PRO A O 1
ATOM 1101 N N . LEU A 1 143 ? -14.517 2.995 4.712 1.00 85.00 143 LEU A N 1
ATOM 1102 C CA . LEU A 1 143 ? -13.418 3.410 5.568 1.00 85.00 143 LEU A CA 1
ATOM 1103 C C . LEU A 1 143 ? -13.424 4.932 5.719 1.00 85.00 143 LEU A C 1
ATOM 1105 O O . LEU A 1 143 ? -13.508 5.653 4.725 1.00 85.00 143 LEU A O 1
ATOM 1109 N N . LEU A 1 144 ? -13.287 5.425 6.949 1.00 88.62 144 LEU A N 1
ATOM 1110 C CA . LEU A 1 144 ? -13.108 6.855 7.185 1.00 88.62 144 LEU A CA 1
ATOM 1111 C C . LEU A 1 144 ? -11.653 7.252 6.894 1.00 88.62 144 LEU A C 1
ATOM 1113 O O . LEU A 1 144 ? -10.738 6.763 7.559 1.00 88.62 144 LEU A O 1
ATOM 1117 N N . LEU A 1 145 ? -11.441 8.130 5.913 1.00 89.50 145 LEU A N 1
ATOM 1118 C CA . LEU A 1 145 ? -10.116 8.625 5.534 1.00 89.50 145 LEU A CA 1
ATOM 1119 C C . LEU A 1 145 ? -9.852 10.012 6.112 1.00 89.50 145 LEU A C 1
ATOM 1121 O O . LEU A 1 145 ? -10.710 10.893 6.067 1.00 89.50 145 LEU A O 1
ATOM 1125 N N . PHE A 1 146 ? -8.634 10.207 6.607 1.00 90.25 146 PHE A N 1
ATOM 1126 C CA . PHE A 1 146 ? -8.164 11.481 7.135 1.00 90.25 146 PHE A CA 1
ATOM 1127 C C . PHE A 1 146 ? -6.988 12.003 6.313 1.00 90.25 146 PHE A C 1
ATOM 1129 O O . PHE A 1 146 ? -5.898 11.429 6.333 1.00 90.25 146 PHE A O 1
ATOM 1136 N N . SER A 1 147 ? -7.194 13.138 5.644 1.00 86.88 147 SER A N 1
ATOM 1137 C CA . SER A 1 147 ? -6.177 13.801 4.818 1.00 86.88 147 SER A CA 1
ATOM 1138 C C . SER A 1 147 ? -5.096 14.524 5.625 1.00 86.88 147 SER A C 1
ATOM 1140 O O . SER A 1 147 ? -4.102 14.967 5.056 1.00 86.88 147 SER A O 1
ATOM 1142 N N . THR A 1 148 ? -5.259 14.655 6.945 1.00 86.94 148 THR A N 1
ATOM 1143 C CA . THR A 1 148 ? -4.233 15.220 7.826 1.00 86.94 148 THR A CA 1
ATOM 1144 C C . THR A 1 148 ? -4.076 14.391 9.092 1.00 86.94 148 THR A C 1
ATOM 1146 O O . THR A 1 148 ? -5.042 13.859 9.649 1.00 86.94 148 THR A O 1
ATOM 1149 N N . TYR A 1 149 ? -2.837 14.331 9.580 1.00 85.50 149 TYR A N 1
ATOM 1150 C CA . TYR A 1 149 ? -2.512 13.651 10.828 1.00 85.50 149 TYR A CA 1
ATOM 1151 C C . TYR A 1 149 ? -3.226 14.293 12.028 1.00 85.50 149 TYR A C 1
ATOM 1153 O O . TYR A 1 149 ? -3.742 13.594 12.893 1.00 85.50 149 TYR A O 1
ATOM 1161 N N . THR A 1 150 ? -3.346 15.624 12.052 1.00 88.38 150 THR A N 1
ATOM 1162 C CA . THR A 1 150 ? -4.005 16.360 13.141 1.00 88.38 150 THR A CA 1
ATOM 1163 C C . THR A 1 150 ? -5.475 15.973 13.309 1.00 88.38 150 THR A C 1
ATOM 1165 O O . THR A 1 150 ? -5.904 15.692 14.429 1.00 88.38 150 THR A O 1
ATOM 1168 N N . TYR A 1 151 ? -6.250 15.909 12.217 1.00 90.88 151 TYR A N 1
ATOM 1169 C CA . TYR A 1 151 ? -7.661 15.511 12.302 1.00 90.88 151 TYR A CA 1
ATOM 1170 C C . TYR A 1 151 ? -7.818 14.052 12.723 1.00 90.88 151 TYR A C 1
ATOM 1172 O O . TYR A 1 151 ? -8.699 13.744 13.525 1.00 90.88 151 TYR A O 1
ATOM 1180 N N . PHE A 1 152 ? -6.935 13.174 12.247 1.00 91.31 152 PHE A N 1
ATOM 1181 C CA . PHE A 1 152 ? -6.902 11.785 12.687 1.00 91.31 152 PHE A CA 1
ATOM 1182 C C . PHE A 1 152 ? -6.643 11.671 14.193 1.00 91.31 152 PHE A C 1
ATOM 1184 O O . PHE A 1 152 ? -7.404 11.004 14.889 1.00 91.31 152 PHE A O 1
ATOM 1191 N N . ILE A 1 153 ? -5.627 12.357 14.728 1.00 90.81 153 ILE A N 1
ATOM 1192 C CA . ILE A 1 153 ? -5.315 12.330 16.165 1.00 90.81 153 ILE A CA 1
ATOM 1193 C C . ILE A 1 153 ? -6.480 12.866 16.996 1.00 90.81 153 ILE A C 1
ATOM 1195 O O . ILE A 1 153 ? -6.850 12.244 17.992 1.00 90.81 153 ILE A O 1
ATOM 1199 N N . ALA A 1 154 ? -7.097 13.974 16.577 1.00 93.25 154 ALA A N 1
ATOM 1200 C CA . ALA A 1 154 ? -8.270 14.518 17.254 1.00 93.25 154 ALA A CA 1
ATOM 1201 C C . ALA A 1 154 ? -9.426 13.502 17.268 1.00 93.25 154 ALA A C 1
ATOM 1203 O O . ALA A 1 154 ? -9.986 13.212 18.325 1.00 93.25 154 ALA A O 1
ATOM 1204 N N . TYR A 1 155 ? -9.739 12.893 16.122 1.00 94.12 155 TYR A N 1
ATOM 1205 C CA . TYR A 1 155 ? -10.762 11.852 16.029 1.00 94.12 155 TYR A CA 1
ATOM 1206 C C . TYR A 1 155 ? -10.454 10.648 16.928 1.00 94.12 155 TYR A C 1
ATOM 1208 O O . TYR A 1 155 ? -11.333 10.192 17.664 1.00 94.12 155 TYR A O 1
ATOM 1216 N N . MET A 1 156 ? -9.211 10.160 16.912 1.00 93.06 156 MET A N 1
ATOM 1217 C CA . MET A 1 156 ? -8.763 9.041 17.744 1.00 93.06 156 MET A CA 1
ATOM 1218 C C . MET A 1 156 ? -8.871 9.362 19.236 1.00 93.06 156 MET A C 1
ATOM 1220 O O . MET A 1 156 ? -9.270 8.507 20.033 1.00 93.06 156 MET A O 1
ATOM 1224 N N . PHE A 1 157 ? -8.568 10.602 19.617 1.00 94.38 157 PHE A N 1
ATOM 1225 C CA . PHE A 1 157 ? -8.683 11.073 20.989 1.00 94.38 157 PHE A CA 1
ATOM 1226 C C . PHE A 1 157 ? -10.136 11.061 21.475 1.00 94.38 157 PHE A C 1
ATOM 1228 O O . PHE A 1 157 ? -10.438 10.422 22.485 1.00 94.38 157 PHE A O 1
ATOM 1235 N N . PHE A 1 158 ? -11.041 11.713 20.740 1.00 95.31 158 PHE A N 1
ATOM 1236 C CA . PHE A 1 158 ? -12.440 11.844 21.155 1.00 95.31 158 PHE A CA 1
ATOM 1237 C C . PHE A 1 158 ? -13.227 10.536 21.040 1.00 95.31 158 PHE A C 1
ATOM 1239 O O . PHE A 1 158 ? -14.042 10.235 21.908 1.00 95.31 158 PHE A O 1
ATOM 1246 N N . THR A 1 159 ? -12.974 9.740 20.000 1.00 93.06 159 THR A N 1
ATOM 1247 C CA . THR A 1 159 ? -13.763 8.530 19.713 1.00 93.06 159 THR A CA 1
ATOM 1248 C C . THR A 1 159 ? -13.289 7.315 20.506 1.00 93.06 159 THR A C 1
ATOM 1250 O O . THR A 1 159 ? -14.101 6.458 20.849 1.00 93.06 159 THR A O 1
ATOM 1253 N N . TYR A 1 160 ? -11.989 7.223 20.806 1.00 93.06 160 TYR A N 1
ATOM 1254 C CA . TYR A 1 160 ? -11.408 6.036 21.441 1.00 93.06 160 TYR A CA 1
ATOM 1255 C C . TYR A 1 160 ? -10.721 6.353 22.764 1.00 93.06 160 TYR A C 1
ATOM 1257 O O . TYR A 1 160 ? -11.076 5.755 23.777 1.00 93.06 160 TYR A O 1
ATOM 1265 N N . LYS A 1 161 ? -9.759 7.286 22.786 1.00 94.25 161 LYS A N 1
ATOM 1266 C CA . LYS A 1 161 ? -8.920 7.500 23.976 1.00 94.25 161 LYS A CA 1
ATOM 1267 C C . LYS A 1 161 ? -9.738 7.952 25.186 1.00 94.25 161 LYS A C 1
ATOM 1269 O O . LYS A 1 161 ? -9.650 7.325 26.234 1.00 94.25 161 LYS A O 1
ATOM 1274 N N . LEU A 1 162 ? -10.566 8.987 25.036 1.00 95.81 162 LEU A N 1
ATOM 1275 C CA . LEU A 1 162 ? -11.388 9.506 26.133 1.00 95.81 162 LEU A CA 1
ATOM 1276 C C . LEU A 1 162 ? -12.324 8.437 26.740 1.00 95.81 162 LEU A C 1
ATOM 1278 O O . LEU A 1 162 ? -12.275 8.248 27.957 1.00 95.81 162 LEU A O 1
ATOM 1282 N N . PRO A 1 163 ? -13.126 7.686 25.953 1.00 95.56 163 PRO A N 1
ATOM 1283 C CA . PRO A 1 163 ? -13.928 6.585 26.494 1.00 95.56 163 PRO A CA 1
ATOM 1284 C C . PRO A 1 163 ? -13.110 5.483 27.179 1.00 95.56 163 PRO A C 1
ATOM 1286 O O . PRO A 1 163 ? -13.559 4.926 28.180 1.00 95.56 163 PRO A O 1
ATOM 1289 N N . ILE A 1 164 ? -11.921 5.156 26.660 1.00 95.25 164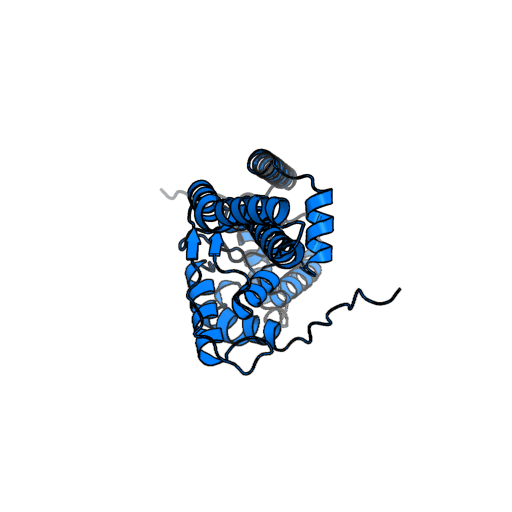 ILE A N 1
ATOM 1290 C CA . ILE A 1 164 ? -11.037 4.139 27.252 1.00 95.25 164 ILE A CA 1
ATOM 1291 C C . ILE A 1 164 ? -10.524 4.592 28.623 1.00 95.25 164 ILE A C 1
ATOM 1293 O O . ILE A 1 164 ? -10.549 3.797 29.561 1.00 95.25 164 ILE A O 1
ATOM 1297 N N . GLU A 1 165 ? -10.113 5.853 28.764 1.00 94.88 165 GLU A N 1
ATOM 1298 C CA . GLU A 1 165 ? -9.671 6.416 30.049 1.00 94.88 165 GLU A CA 1
ATOM 1299 C C . GLU A 1 165 ? -10.824 6.490 31.061 1.00 94.88 165 GLU A C 1
ATOM 1301 O O . GLU A 1 165 ? -10.666 6.122 32.225 1.00 94.88 165 GLU A O 1
ATOM 1306 N N . ALA A 1 166 ? -12.027 6.868 30.620 1.00 95.19 166 ALA A N 1
ATOM 1307 C CA . ALA A 1 166 ? -13.214 6.812 31.472 1.00 95.19 166 ALA A CA 1
ATOM 1308 C C . ALA A 1 166 ? -13.495 5.375 31.953 1.00 95.19 166 ALA A C 1
ATOM 1310 O O . ALA A 1 166 ? -13.747 5.148 33.139 1.00 95.19 166 ALA A O 1
ATOM 1311 N N . LEU A 1 167 ? -13.384 4.387 31.057 1.00 94.31 167 LEU A N 1
ATOM 1312 C CA . LEU A 1 167 ? -13.518 2.972 31.406 1.00 94.31 167 LEU A CA 1
ATOM 1313 C C . LEU A 1 167 ? -12.420 2.512 32.375 1.00 94.31 167 LEU A C 1
ATOM 1315 O O . LEU A 1 167 ? -12.695 1.680 33.237 1.00 94.31 167 LEU A O 1
ATOM 1319 N N . HIS A 1 168 ? -11.203 3.051 32.273 1.00 93.56 168 HIS A N 1
ATOM 1320 C CA . HIS A 1 168 ? -10.114 2.764 33.206 1.00 93.56 168 HIS A CA 1
ATOM 1321 C C . HIS A 1 168 ? -10.459 3.204 34.634 1.00 93.56 168 HIS A C 1
ATOM 1323 O O . HIS A 1 168 ? -10.320 2.416 35.572 1.00 93.56 168 HIS A O 1
ATOM 1329 N N . ILE A 1 169 ? -10.988 4.421 34.791 1.00 94.56 169 ILE A N 1
ATOM 1330 C CA . ILE A 1 169 ? -11.427 4.959 36.087 1.00 94.56 169 ILE A CA 1
ATOM 1331 C C . ILE A 1 169 ? -12.572 4.118 36.658 1.00 94.56 169 ILE A C 1
ATOM 1333 O O . ILE A 1 169 ? -12.510 3.694 37.811 1.00 94.56 169 ILE A O 1
ATOM 1337 N N . VAL A 1 170 ? -13.594 3.810 35.851 1.00 93.69 170 VAL A N 1
ATOM 1338 C CA . VAL A 1 170 ? -14.710 2.946 36.280 1.00 93.69 170 VAL A CA 1
ATOM 1339 C C . VAL A 1 170 ? -14.199 1.567 36.691 1.00 93.69 170 VAL A C 1
ATOM 1341 O O . VAL A 1 170 ? -14.627 1.026 37.706 1.00 93.69 170 VAL A O 1
ATOM 1344 N N . ASN A 1 171 ? -13.253 1.003 35.942 1.00 92.88 171 ASN A N 1
ATOM 1345 C CA . ASN A 1 171 ? -12.644 -0.278 36.266 1.00 92.88 171 ASN A CA 1
ATOM 1346 C C . ASN A 1 171 ? -11.895 -0.252 37.610 1.00 92.88 171 ASN A C 1
ATOM 1348 O O . ASN A 1 171 ? -11.996 -1.216 38.365 1.00 92.88 171 ASN A O 1
ATOM 1352 N N . LEU A 1 172 ? -11.175 0.831 37.920 1.00 91.56 172 LEU A N 1
ATOM 1353 C CA . LEU A 1 172 ? -10.502 1.026 39.211 1.00 91.56 172 LEU A CA 1
ATOM 1354 C C . LEU A 1 172 ? -11.508 1.117 40.366 1.00 91.56 172 LEU A C 1
ATOM 1356 O O . LEU A 1 172 ? -11.341 0.432 41.372 1.00 91.56 172 LEU A O 1
ATOM 1360 N N . LEU A 1 173 ? -12.575 1.905 40.199 1.00 94.31 173 LEU A N 1
ATOM 1361 C CA . LEU A 1 173 ? -13.639 2.061 41.202 1.00 94.31 173 LEU A CA 1
ATOM 1362 C C . LEU A 1 173 ? -14.415 0.759 41.447 1.00 94.31 173 LEU A C 1
ATOM 1364 O O . LEU A 1 173 ? -14.850 0.492 42.562 1.00 94.31 173 LEU A O 1
ATOM 1368 N N . MET A 1 174 ? -14.564 -0.061 40.408 1.00 92.25 174 MET A N 1
ATOM 1369 C CA . MET A 1 174 ? -15.285 -1.336 40.430 1.00 92.25 174 MET A CA 1
ATOM 1370 C C . MET A 1 174 ? -14.346 -2.536 40.649 1.00 92.25 174 MET A C 1
ATOM 1372 O O . MET A 1 174 ? -14.643 -3.642 40.197 1.00 92.25 174 MET A O 1
ATOM 1376 N N . CYS A 1 175 ? -13.193 -2.329 41.295 1.00 90.94 175 CYS A N 1
ATOM 1377 C CA . CYS A 1 175 ? -12.238 -3.376 41.686 1.00 90.94 175 CYS A CA 1
ATOM 1378 C C . CYS A 1 175 ? -11.838 -4.350 40.556 1.00 90.94 175 CYS A C 1
ATOM 1380 O O . CYS A 1 175 ? -11.648 -5.543 40.787 1.00 90.94 175 CYS A O 1
ATOM 1382 N N . GLY A 1 176 ? -11.706 -3.864 39.320 1.00 89.00 176 GLY A N 1
ATOM 1383 C CA . GLY A 1 176 ? -11.224 -4.661 38.189 1.00 89.00 176 GLY A CA 1
ATOM 1384 C C . GLY A 1 176 ? -12.302 -5.381 37.367 1.00 89.00 176 GLY A C 1
ATOM 1385 O O . GLY A 1 176 ? -11.945 -6.135 36.453 1.00 89.00 176 GLY A O 1
ATOM 1386 N N . LEU A 1 177 ? -13.594 -5.146 37.635 1.00 90.94 177 LEU A N 1
ATOM 1387 C CA . LEU A 1 177 ? -14.717 -5.799 36.939 1.00 90.94 177 LEU A CA 1
ATOM 1388 C C . LEU A 1 177 ? -14.704 -5.635 35.407 1.00 90.94 177 LEU A C 1
ATOM 1390 O O . LEU A 1 177 ? -15.194 -6.509 34.693 1.00 90.94 177 LEU A O 1
ATOM 1394 N N . PHE A 1 178 ? -14.110 -4.559 34.887 1.00 90.69 178 PHE A N 1
ATOM 1395 C CA . PHE A 1 178 ? -14.035 -4.255 33.451 1.00 90.69 178 PHE A CA 1
ATOM 1396 C C . PHE A 1 178 ? -12.619 -4.381 32.873 1.00 90.69 178 PHE A C 1
ATOM 1398 O O . PHE A 1 178 ? -12.343 -3.906 31.769 1.00 90.69 178 PHE A O 1
ATOM 1405 N N . SER A 1 179 ? -11.705 -5.031 33.598 1.00 91.00 179 SER A N 1
ATOM 1406 C CA . SER A 1 179 ? -10.285 -5.118 33.237 1.00 91.00 179 SER A CA 1
ATOM 1407 C C . SER A 1 179 ? -10.086 -5.731 31.853 1.00 91.00 179 SER A C 1
ATOM 1409 O O . SER A 1 179 ? -9.287 -5.239 31.057 1.00 91.00 179 SER A O 1
ATOM 1411 N N . ARG A 1 180 ? -10.864 -6.765 31.514 1.00 92.56 180 ARG A N 1
ATOM 1412 C CA . ARG A 1 180 ? -10.826 -7.404 30.194 1.00 92.56 180 ARG A CA 1
ATOM 1413 C C . ARG A 1 180 ? -11.256 -6.449 29.080 1.00 92.56 180 ARG A C 1
ATOM 1415 O O . ARG A 1 180 ? -10.570 -6.377 28.063 1.00 92.56 180 ARG A O 1
ATOM 1422 N N . GLN A 1 181 ? -12.371 -5.740 29.249 1.00 91.81 181 GLN A N 1
ATOM 1423 C CA . GLN A 1 181 ? -12.899 -4.801 28.255 1.00 91.81 181 GLN A CA 1
ATOM 1424 C C . GLN A 1 181 ? -11.926 -3.642 28.042 1.00 91.81 181 GLN A C 1
ATOM 1426 O O . GLN A 1 181 ? -11.590 -3.341 26.897 1.00 91.81 181 GLN A O 1
ATOM 1431 N N . TYR A 1 182 ? -11.412 -3.067 29.132 1.00 92.12 182 TYR A N 1
ATOM 1432 C CA . TYR A 1 182 ? -10.376 -2.039 29.093 1.00 92.12 182 TYR A CA 1
ATOM 1433 C C . TYR A 1 182 ? -9.133 -2.523 28.338 1.00 92.12 182 TYR A C 1
ATOM 1435 O O . TYR A 1 182 ? -8.710 -1.884 27.379 1.00 92.12 182 TYR A O 1
ATOM 1443 N N . ASN A 1 183 ? -8.592 -3.692 28.696 1.00 90.81 183 ASN A N 1
ATOM 1444 C CA . ASN A 1 183 ? -7.383 -4.226 28.067 1.00 90.81 183 ASN A CA 1
ATOM 1445 C C . ASN A 1 183 ? -7.568 -4.479 26.564 1.00 90.81 183 ASN A C 1
ATOM 1447 O O . ASN A 1 183 ? -6.667 -4.195 25.776 1.00 90.81 183 ASN A O 1
ATOM 1451 N N . VAL A 1 184 ? -8.730 -4.992 26.145 1.00 90.06 184 VAL A N 1
ATOM 1452 C CA . VAL A 1 184 ? -9.042 -5.194 24.721 1.00 90.06 184 VAL A CA 1
ATOM 1453 C C . VAL A 1 184 ? -9.163 -3.858 23.988 1.00 90.06 184 VAL A C 1
ATOM 1455 O O . VAL A 1 184 ? -8.572 -3.703 22.919 1.00 90.06 184 VAL A O 1
ATOM 1458 N N . ALA A 1 185 ? -9.895 -2.894 24.553 1.00 90.44 185 ALA A N 1
ATOM 1459 C CA . ALA A 1 185 ? -10.099 -1.585 23.940 1.00 90.44 185 ALA A CA 1
ATOM 1460 C C . ALA A 1 185 ? -8.782 -0.807 23.822 1.00 90.44 185 ALA A C 1
ATOM 1462 O O . ALA A 1 185 ? -8.450 -0.336 22.735 1.00 90.44 185 ALA A O 1
ATOM 1463 N N . ASN A 1 186 ? -7.989 -0.765 24.895 1.00 89.62 186 ASN A N 1
ATOM 1464 C CA . ASN A 1 186 ? -6.679 -0.122 24.909 1.00 89.62 186 ASN A CA 1
ATOM 1465 C C . ASN A 1 186 ? -5.726 -0.774 23.897 1.00 89.62 186 ASN A C 1
ATOM 1467 O O . ASN A 1 186 ? -5.118 -0.086 23.082 1.00 89.62 186 ASN A O 1
ATOM 1471 N N . LYS A 1 187 ? -5.675 -2.114 23.848 1.00 87.62 187 LYS A N 1
ATOM 1472 C CA . LYS A 1 187 ? -4.867 -2.837 22.854 1.00 87.62 187 LYS A CA 1
ATOM 1473 C C . LYS A 1 187 ? -5.282 -2.502 21.419 1.00 87.62 187 LYS A C 1
ATOM 1475 O O . LYS A 1 187 ? -4.418 -2.331 20.563 1.00 87.62 187 LYS A O 1
ATOM 1480 N N . ASN A 1 188 ? -6.581 -2.416 21.136 1.00 85.25 188 ASN A N 1
ATOM 1481 C CA . ASN A 1 188 ? -7.081 -2.047 19.809 1.00 85.25 188 ASN A CA 1
ATOM 1482 C C . ASN A 1 188 ? -6.776 -0.585 19.456 1.00 85.25 188 ASN A C 1
ATOM 1484 O O . ASN A 1 188 ? -6.376 -0.312 18.328 1.00 85.25 188 ASN A O 1
ATOM 1488 N N . TYR A 1 189 ? -6.880 0.336 20.413 1.00 89.50 189 TYR A N 1
ATOM 1489 C CA . TYR A 1 189 ? -6.460 1.723 20.229 1.00 89.50 189 TYR A CA 1
ATOM 1490 C C . TYR A 1 189 ? -4.963 1.824 19.896 1.00 89.50 189 TYR A C 1
ATOM 1492 O O . TYR A 1 189 ? -4.601 2.422 18.883 1.00 89.50 189 TYR A O 1
ATOM 1500 N N . SER A 1 190 ? -4.092 1.172 20.677 1.00 85.88 190 SER A N 1
ATOM 1501 C CA . SER A 1 190 ? -2.645 1.160 20.416 1.00 85.88 190 SER A CA 1
ATOM 1502 C C . SER A 1 190 ? -2.320 0.598 19.031 1.00 85.88 190 SER A C 1
ATOM 1504 O O . SER A 1 190 ? -1.485 1.153 18.322 1.00 85.88 190 SER A O 1
ATOM 1506 N N . ARG A 1 191 ? -3.016 -0.466 18.610 1.00 81.75 191 ARG A N 1
ATOM 1507 C CA . ARG A 1 191 ? -2.884 -1.057 17.267 1.00 81.75 191 ARG A CA 1
ATOM 1508 C C . ARG A 1 191 ? -3.176 -0.063 16.154 1.00 81.75 191 ARG A C 1
ATOM 1510 O O . ARG A 1 191 ? -2.379 0.049 15.229 1.00 81.75 191 ARG A O 1
ATOM 1517 N N . LEU A 1 192 ? -4.302 0.644 16.247 1.00 84.94 192 LEU A N 1
ATOM 1518 C CA . LEU A 1 192 ? -4.692 1.642 15.251 1.00 84.94 192 LEU A CA 1
ATOM 1519 C C . LEU A 1 192 ? -3.687 2.790 15.195 1.00 84.94 192 LEU A C 1
ATOM 1521 O O . LEU A 1 192 ? -3.327 3.226 14.107 1.00 84.94 192 LEU A O 1
ATOM 1525 N N . MET A 1 193 ? -3.179 3.224 16.350 1.00 86.50 193 MET A N 1
ATOM 1526 C CA . MET A 1 193 ? -2.153 4.262 16.418 1.00 86.50 193 MET A CA 1
ATOM 1527 C C . MET A 1 193 ? -0.835 3.840 15.760 1.00 86.50 193 MET A C 1
ATOM 1529 O O . MET A 1 193 ? -0.273 4.604 14.978 1.00 86.50 193 MET A O 1
ATOM 1533 N N . ILE A 1 194 ? -0.361 2.622 16.033 1.00 80.06 194 ILE A N 1
ATOM 1534 C CA . ILE A 1 194 ? 0.858 2.076 15.417 1.00 80.06 194 ILE A CA 1
ATOM 1535 C C . ILE A 1 194 ? 0.680 1.928 13.906 1.00 80.06 194 ILE A C 1
ATOM 1537 O O . ILE A 1 194 ? 1.557 2.323 13.144 1.00 80.06 194 ILE A O 1
ATOM 1541 N N . LEU A 1 195 ? -0.463 1.397 13.464 1.00 79.75 195 LEU A N 1
ATOM 1542 C CA . LEU A 1 195 ? -0.781 1.263 12.046 1.00 79.75 195 LEU A CA 1
ATOM 1543 C C . LEU A 1 195 ? -0.771 2.628 11.347 1.00 79.75 195 LEU A C 1
ATOM 1545 O O . LEU A 1 195 ? -0.122 2.789 10.319 1.00 79.75 195 LEU A O 1
ATOM 1549 N N . ALA A 1 196 ? -1.467 3.611 11.914 1.00 82.56 196 ALA A N 1
ATOM 1550 C CA . ALA A 1 196 ? -1.535 4.954 11.364 1.00 82.56 196 ALA A CA 1
ATOM 1551 C C . ALA A 1 196 ? -0.139 5.572 11.239 1.00 82.56 196 ALA A C 1
ATOM 1553 O O . ALA A 1 196 ? 0.231 6.027 10.161 1.00 82.56 196 ALA A O 1
ATOM 1554 N N . LYS A 1 197 ? 0.670 5.502 12.300 1.00 79.69 197 LYS A N 1
ATOM 1555 C CA . LYS A 1 197 ? 2.054 5.988 12.295 1.00 79.69 197 LYS A CA 1
ATOM 1556 C C . LYS A 1 197 ? 2.914 5.296 11.231 1.00 79.69 197 LYS A C 1
ATOM 1558 O O . LYS A 1 197 ? 3.638 5.972 10.511 1.00 79.69 197 LYS A O 1
ATOM 1563 N N . MET A 1 198 ? 2.802 3.974 11.104 1.00 77.69 198 MET A N 1
ATOM 1564 C CA . MET A 1 198 ? 3.555 3.180 10.127 1.00 77.69 198 MET A CA 1
ATOM 1565 C C . MET A 1 198 ? 3.214 3.565 8.687 1.00 77.69 198 MET A C 1
ATOM 1567 O O . MET A 1 198 ? 4.102 3.643 7.844 1.00 77.69 198 MET A O 1
ATOM 1571 N N . PHE A 1 199 ? 1.932 3.788 8.391 1.00 78.94 199 PHE A N 1
ATOM 1572 C CA . PHE A 1 199 ? 1.480 4.080 7.033 1.00 78.94 199 PHE A CA 1
ATOM 1573 C C . PHE A 1 199 ? 1.547 5.560 6.662 1.00 78.94 199 PHE A C 1
ATOM 1575 O O . PHE A 1 199 ? 1.695 5.861 5.481 1.00 78.94 199 PHE A O 1
ATOM 1582 N N . ALA A 1 200 ? 1.519 6.467 7.639 1.00 80.44 200 ALA A N 1
ATOM 1583 C CA . ALA A 1 200 ? 1.605 7.908 7.425 1.00 80.44 200 ALA A CA 1
ATOM 1584 C C . ALA A 1 200 ? 2.732 8.349 6.464 1.00 80.44 200 ALA A C 1
ATOM 1586 O O . ALA A 1 200 ? 2.431 9.109 5.537 1.00 80.44 200 ALA A O 1
ATOM 1587 N N . PRO A 1 201 ? 3.996 7.880 6.587 1.00 77.25 201 PRO A N 1
ATOM 1588 C CA . PRO A 1 201 ? 5.044 8.260 5.642 1.00 77.25 201 PRO A CA 1
ATOM 1589 C C . PRO A 1 201 ? 4.768 7.790 4.214 1.00 77.25 201 PRO A C 1
ATOM 1591 O O . PRO A 1 201 ? 5.223 8.446 3.292 1.00 77.25 201 PRO A O 1
ATOM 1594 N N . TYR A 1 202 ? 4.010 6.710 4.010 1.00 77.56 202 TYR A N 1
ATOM 1595 C CA . TYR A 1 202 ? 3.663 6.205 2.680 1.00 77.56 202 TYR A CA 1
ATOM 1596 C C . TYR A 1 202 ? 2.434 6.910 2.100 1.00 77.56 202 TYR A C 1
ATOM 1598 O O . TYR A 1 202 ? 2.406 7.239 0.921 1.00 77.56 202 TYR A O 1
ATOM 1606 N N . THR A 1 203 ? 1.417 7.178 2.922 1.00 79.69 203 THR A N 1
ATOM 1607 C CA . THR A 1 203 ? 0.138 7.752 2.472 1.00 79.69 203 THR A CA 1
ATOM 1608 C C . THR A 1 203 ? 0.215 9.255 2.215 1.00 79.69 203 THR A C 1
ATOM 1610 O O . THR A 1 203 ? -0.594 9.782 1.449 1.00 79.69 203 THR A O 1
ATOM 1613 N N . PHE A 1 204 ? 1.167 9.944 2.857 1.00 77.69 204 PHE A N 1
ATOM 1614 C CA . PHE A 1 204 ? 1.439 11.373 2.668 1.00 77.69 204 PHE A CA 1
ATOM 1615 C C . PHE A 1 204 ? 2.670 11.661 1.805 1.00 77.69 204 PHE A C 1
ATOM 1617 O O . PHE A 1 204 ? 2.971 12.832 1.554 1.00 77.69 204 PHE A O 1
ATOM 1624 N N . PHE A 1 205 ? 3.371 10.632 1.325 1.00 80.50 205 PHE A N 1
ATOM 1625 C CA . PHE A 1 205 ? 4.455 10.827 0.373 1.00 80.50 205 PHE A CA 1
ATOM 1626 C C . PHE A 1 205 ? 3.898 11.350 -0.952 1.00 80.50 205 PHE A C 1
ATOM 1628 O O . PHE A 1 205 ? 3.007 10.754 -1.549 1.00 80.50 205 PHE A O 1
ATOM 1635 N N . LYS A 1 206 ? 4.423 12.488 -1.412 1.00 81.69 206 LYS A N 1
ATOM 1636 C CA . LYS A 1 206 ? 4.027 13.113 -2.687 1.00 81.69 206 LYS A CA 1
ATOM 1637 C C . LYS A 1 206 ? 5.068 12.933 -3.789 1.00 81.69 206 LYS A C 1
ATOM 1639 O O . LYS A 1 206 ? 4.858 13.412 -4.903 1.00 81.69 206 LYS A O 1
ATOM 1644 N N . GLY A 1 207 ? 6.201 12.304 -3.474 1.00 82.75 207 GLY A N 1
ATOM 1645 C CA . GLY A 1 207 ? 7.248 12.052 -4.451 1.00 82.75 207 GLY A CA 1
ATOM 1646 C C . GLY A 1 207 ? 6.783 11.058 -5.511 1.00 82.75 207 GLY A C 1
ATOM 1647 O O . GLY A 1 207 ? 5.952 10.188 -5.255 1.00 82.75 207 GLY A O 1
ATOM 1648 N N . ARG A 1 208 ? 7.322 11.215 -6.717 1.00 88.19 208 ARG A N 1
ATOM 1649 C CA . ARG A 1 208 ? 7.118 10.299 -7.840 1.00 88.19 208 ARG A CA 1
ATOM 1650 C C . ARG A 1 208 ? 8.483 9.907 -8.369 1.00 88.19 208 ARG A C 1
ATOM 1652 O O . ARG A 1 208 ? 9.330 10.778 -8.560 1.00 88.19 208 ARG A O 1
ATOM 1659 N N . PHE A 1 209 ? 8.678 8.623 -8.611 1.00 88.19 209 PHE A N 1
ATOM 1660 C CA . PHE A 1 209 ? 9.945 8.094 -9.088 1.00 88.19 209 PHE A CA 1
ATOM 1661 C C . PHE A 1 209 ? 9.967 8.078 -10.612 1.00 88.19 209 PHE A C 1
ATOM 1663 O O . PHE A 1 209 ? 9.015 7.653 -11.268 1.00 88.19 209 PHE A O 1
ATOM 1670 N N . ASP A 1 210 ? 11.063 8.572 -11.182 1.00 89.00 210 ASP A N 1
ATOM 1671 C CA . ASP A 1 210 ? 11.239 8.612 -12.626 1.00 89.00 210 ASP A CA 1
ATOM 1672 C C . ASP A 1 210 ? 11.673 7.251 -13.178 1.00 89.00 210 ASP A C 1
ATOM 1674 O O . ASP A 1 210 ? 12.784 6.789 -12.915 1.00 89.00 210 ASP A O 1
ATOM 1678 N N . GLY A 1 211 ? 10.798 6.634 -13.972 1.00 90.00 211 GLY A N 1
ATOM 1679 C CA . GLY A 1 211 ? 11.032 5.355 -14.638 1.00 90.00 211 GLY A CA 1
ATOM 1680 C C . GLY A 1 211 ? 11.803 5.456 -15.958 1.00 90.00 211 GLY A C 1
ATOM 1681 O O . GLY A 1 211 ? 11.942 4.448 -16.642 1.00 90.00 211 GLY A O 1
ATOM 1682 N N . ALA A 1 212 ? 12.325 6.624 -16.355 1.00 91.44 212 ALA A N 1
ATOM 1683 C CA . ALA A 1 212 ? 12.944 6.810 -17.675 1.00 91.44 212 ALA A CA 1
ATOM 1684 C C . ALA A 1 212 ? 14.049 5.786 -18.010 1.00 91.44 212 ALA A C 1
ATOM 1686 O O . ALA A 1 212 ? 14.123 5.301 -19.141 1.00 91.44 212 ALA A O 1
ATOM 1687 N N . ASN A 1 213 ? 14.902 5.428 -17.042 1.00 91.94 213 ASN A N 1
ATOM 1688 C CA . ASN A 1 213 ? 15.929 4.398 -17.246 1.00 91.94 213 ASN A CA 1
ATOM 1689 C C . ASN A 1 213 ? 15.326 2.999 -17.417 1.00 91.94 213 ASN A C 1
ATOM 1691 O O . ASN A 1 213 ? 15.848 2.212 -18.204 1.00 91.94 213 ASN A O 1
ATOM 1695 N N . LEU A 1 214 ? 14.225 2.704 -16.721 1.00 92.31 214 LEU A N 1
ATOM 1696 C CA . LEU A 1 214 ? 13.500 1.442 -16.850 1.00 92.31 214 LEU A CA 1
ATOM 1697 C C . LEU A 1 214 ? 12.868 1.317 -18.243 1.00 92.31 214 LEU A C 1
ATOM 1699 O O . LEU A 1 214 ? 13.029 0.294 -18.900 1.00 92.31 214 LEU A O 1
ATOM 1703 N N . THR A 1 215 ? 12.254 2.390 -18.748 1.00 91.75 215 THR A N 1
ATOM 1704 C CA . THR A 1 215 ? 11.706 2.429 -20.113 1.00 91.75 215 THR A CA 1
ATOM 1705 C C . THR A 1 215 ? 12.800 2.224 -21.160 1.00 91.75 215 THR A C 1
ATOM 1707 O O . THR A 1 215 ? 12.636 1.430 -22.081 1.00 91.75 215 THR A O 1
ATOM 1710 N N . LYS A 1 216 ? 13.957 2.888 -21.010 1.00 92.00 216 LYS A N 1
ATOM 1711 C CA . LYS A 1 216 ? 15.109 2.686 -21.910 1.00 92.00 216 LYS A CA 1
ATOM 1712 C C . LYS A 1 216 ? 15.605 1.240 -21.886 1.00 92.00 216 LYS A C 1
ATOM 1714 O O . LYS A 1 216 ? 15.918 0.698 -22.943 1.00 92.00 216 LYS A O 1
ATOM 1719 N N . LEU A 1 217 ? 15.678 0.635 -20.699 1.00 91.75 217 LEU A N 1
ATOM 1720 C CA . LEU A 1 217 ? 16.063 -0.764 -20.526 1.00 91.75 217 LEU A CA 1
ATOM 1721 C C . LEU A 1 217 ? 15.110 -1.694 -21.282 1.00 91.75 217 LEU A C 1
ATOM 1723 O O . LEU A 1 217 ? 15.572 -2.559 -22.020 1.00 91.75 217 LEU A O 1
ATOM 1727 N N . GLN A 1 218 ? 13.801 -1.486 -21.134 1.00 90.00 218 GLN A N 1
ATOM 1728 C CA . GLN A 1 218 ? 12.788 -2.287 -21.813 1.00 90.00 218 GLN A CA 1
ATOM 1729 C C . GLN A 1 218 ? 12.895 -2.168 -23.334 1.00 90.00 218 GLN A C 1
ATOM 1731 O O . GLN A 1 218 ? 12.954 -3.182 -24.026 1.00 90.00 218 GLN A O 1
ATOM 1736 N N . THR A 1 219 ? 12.978 -0.942 -23.856 1.00 89.56 219 THR A N 1
ATOM 1737 C CA . THR A 1 219 ? 13.084 -0.701 -25.300 1.00 89.56 219 THR A CA 1
ATOM 1738 C C . THR A 1 219 ? 14.340 -1.339 -25.885 1.00 89.56 219 THR A C 1
ATOM 1740 O O . THR A 1 219 ? 14.256 -2.007 -26.910 1.00 89.56 219 THR A O 1
ATOM 1743 N N . ALA A 1 220 ? 15.492 -1.182 -25.225 1.00 87.38 220 ALA A N 1
ATOM 1744 C CA . ALA A 1 220 ? 16.736 -1.803 -25.675 1.00 87.38 220 ALA A CA 1
ATOM 1745 C C . ALA A 1 220 ? 16.637 -3.336 -25.663 1.00 87.38 220 ALA A C 1
ATOM 1747 O O . ALA A 1 220 ? 17.003 -3.989 -26.634 1.00 87.38 220 ALA A O 1
ATOM 1748 N N . ALA A 1 221 ? 16.072 -3.916 -24.601 1.00 87.19 221 ALA A N 1
ATOM 1749 C CA . ALA A 1 221 ? 15.940 -5.362 -24.489 1.00 87.19 221 ALA A CA 1
ATOM 1750 C C . ALA A 1 221 ? 15.038 -5.968 -25.573 1.00 87.19 221 ALA A C 1
ATOM 1752 O O . ALA A 1 221 ? 15.382 -7.007 -26.126 1.00 87.19 221 ALA A O 1
ATOM 1753 N N . VAL A 1 222 ? 13.921 -5.317 -25.913 1.00 85.88 222 VAL A N 1
ATOM 1754 C CA . VAL A 1 222 ? 13.010 -5.776 -26.980 1.00 85.88 222 VAL A CA 1
ATOM 1755 C C . VAL A 1 222 ? 13.665 -5.713 -28.364 1.00 85.88 222 VAL A C 1
ATOM 1757 O O . VAL A 1 222 ? 13.315 -6.507 -29.235 1.00 85.88 222 VAL A O 1
ATOM 1760 N N . MET A 1 223 ? 14.615 -4.798 -28.577 1.00 83.00 223 MET A N 1
ATOM 1761 C CA . MET A 1 223 ? 15.383 -4.722 -29.825 1.00 83.00 223 MET A CA 1
ATOM 1762 C C . MET A 1 223 ? 16.468 -5.801 -29.913 1.00 83.00 223 MET A C 1
ATOM 1764 O O . MET A 1 223 ? 16.689 -6.350 -30.990 1.00 83.00 223 MET A O 1
ATOM 1768 N N . ASP A 1 224 ? 17.121 -6.108 -28.791 1.00 80.94 224 ASP A N 1
ATOM 1769 C CA . ASP A 1 224 ? 18.301 -6.979 -28.757 1.00 80.94 224 ASP A CA 1
ATOM 1770 C C . ASP A 1 224 ? 17.960 -8.464 -28.517 1.00 80.94 224 ASP A C 1
ATOM 1772 O O . ASP A 1 224 ? 18.735 -9.343 -28.899 1.00 80.94 224 ASP A O 1
ATOM 1776 N N . TYR A 1 225 ? 16.809 -8.770 -27.904 1.00 77.31 225 TYR A N 1
ATOM 1777 C CA . TYR A 1 225 ? 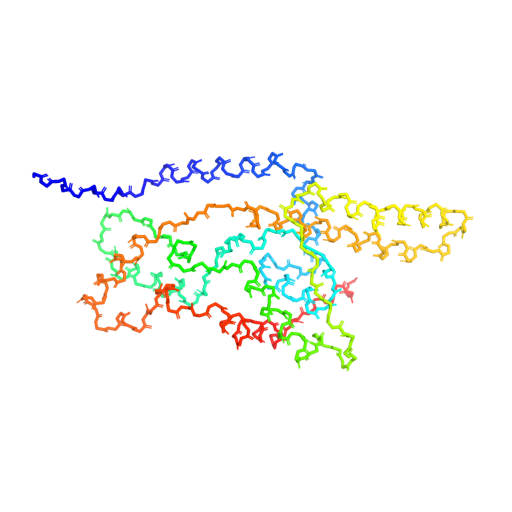16.428 -10.127 -27.498 1.00 77.31 225 TYR A CA 1
ATOM 1778 C C . TYR A 1 225 ? 14.983 -10.460 -27.887 1.00 77.31 225 TYR A C 1
ATOM 1780 O O . TYR A 1 225 ? 14.035 -9.823 -27.428 1.00 77.31 225 TYR A O 1
ATOM 1788 N N . ILE A 1 226 ? 14.805 -11.535 -28.663 1.00 69.06 226 ILE A N 1
ATOM 1789 C CA . ILE A 1 226 ? 13.486 -12.017 -29.122 1.00 69.06 226 ILE A CA 1
ATOM 1790 C C . ILE A 1 226 ? 12.561 -12.329 -27.931 1.00 69.06 226 ILE A C 1
ATOM 1792 O O . ILE A 1 226 ? 11.385 -11.966 -27.942 1.00 69.06 226 ILE A O 1
ATOM 1796 N N . ASP A 1 227 ? 13.111 -12.921 -26.869 1.00 79.38 227 ASP A N 1
ATOM 1797 C CA . ASP A 1 227 ? 12.345 -13.350 -25.695 1.00 79.38 227 ASP A CA 1
ATOM 1798 C C . ASP A 1 227 ? 12.072 -12.220 -24.688 1.00 79.38 227 ASP A C 1
ATOM 1800 O O . ASP A 1 227 ? 11.309 -12.417 -23.743 1.00 79.38 227 ASP A O 1
ATOM 1804 N N . ALA A 1 228 ? 12.641 -11.019 -24.863 1.00 74.75 228 ALA A N 1
ATOM 1805 C CA . ALA A 1 228 ? 12.436 -9.914 -23.918 1.00 74.75 228 ALA A CA 1
ATOM 1806 C C . ALA A 1 228 ? 10.966 -9.475 -23.823 1.00 74.75 228 ALA A C 1
ATOM 1808 O O . ALA A 1 228 ? 10.550 -8.950 -22.793 1.00 74.75 228 ALA A O 1
ATOM 1809 N N . GLN A 1 229 ? 10.157 -9.747 -24.853 1.00 77.12 229 GLN A N 1
ATOM 1810 C CA . GLN A 1 229 ? 8.713 -9.496 -24.826 1.00 77.12 229 GLN A CA 1
ATOM 1811 C C . GLN A 1 229 ? 7.975 -10.346 -23.777 1.00 77.12 229 GLN A C 1
ATOM 1813 O O . GLN A 1 229 ? 6.926 -9.929 -23.289 1.00 77.12 229 GLN A O 1
ATOM 1818 N N . LEU A 1 230 ? 8.526 -11.505 -23.390 1.00 83.44 230 LEU A N 1
ATOM 1819 C CA . LEU A 1 230 ? 7.974 -12.353 -22.326 1.00 83.44 230 LEU A CA 1
ATOM 1820 C C . LEU A 1 230 ? 8.176 -11.738 -20.932 1.00 83.44 230 LEU A C 1
ATOM 1822 O O . LEU A 1 230 ? 7.416 -12.034 -20.013 1.00 83.44 230 LEU A O 1
ATOM 1826 N N . TYR A 1 231 ? 9.166 -10.855 -20.778 1.00 86.69 231 TYR A N 1
ATOM 1827 C CA . TYR A 1 231 ? 9.515 -10.192 -19.523 1.00 86.69 231 TYR A CA 1
ATOM 1828 C C . TYR A 1 231 ? 8.952 -8.767 -19.490 1.00 86.69 231 TYR A C 1
ATOM 1830 O O . TYR A 1 231 ? 9.697 -7.796 -19.377 1.00 86.69 231 TYR A O 1
ATOM 1838 N N . ASN A 1 232 ? 7.630 -8.618 -19.601 1.00 89.56 232 ASN A N 1
ATOM 1839 C CA . ASN A 1 232 ? 7.005 -7.298 -19.525 1.00 89.56 232 ASN A CA 1
ATOM 1840 C C . ASN A 1 232 ? 7.106 -6.713 -18.104 1.00 89.56 232 ASN A C 1
ATOM 1842 O O . ASN A 1 232 ? 6.764 -7.371 -17.121 1.00 89.56 232 ASN A O 1
ATOM 1846 N N . PHE A 1 233 ? 7.541 -5.459 -18.010 1.00 93.81 233 PHE A N 1
ATOM 1847 C CA . PHE A 1 233 ? 7.551 -4.663 -16.782 1.00 93.81 233 PHE A CA 1
ATOM 1848 C C . PHE A 1 233 ? 7.129 -3.208 -17.041 1.00 93.81 233 PHE A C 1
ATOM 1850 O O . PHE A 1 233 ? 7.496 -2.318 -16.277 1.00 93.81 233 PHE A O 1
ATOM 1857 N N . ASP A 1 234 ? 6.357 -2.960 -18.110 1.00 92.75 234 ASP A N 1
ATOM 1858 C CA . ASP A 1 234 ? 5.761 -1.646 -18.374 1.00 92.75 234 ASP A CA 1
ATOM 1859 C C . ASP A 1 234 ? 4.581 -1.406 -17.417 1.00 92.75 234 ASP A C 1
ATOM 1861 O O . ASP A 1 234 ? 3.536 -2.049 -17.568 1.00 92.75 234 ASP A O 1
ATOM 1865 N N . PRO A 1 235 ? 4.681 -0.470 -16.456 1.00 93.56 235 PRO A N 1
ATOM 1866 C CA . PRO A 1 235 ? 3.590 -0.202 -15.530 1.00 93.56 235 PRO A CA 1
ATOM 1867 C C . PRO A 1 235 ? 2.335 0.340 -16.227 1.00 93.56 235 PRO A C 1
ATOM 1869 O O . PRO A 1 235 ? 1.256 0.248 -15.648 1.00 93.56 235 PRO A O 1
ATOM 1872 N N . LYS A 1 236 ? 2.415 0.879 -17.454 1.00 93.81 236 LYS A N 1
ATOM 1873 C CA . LYS A 1 236 ? 1.261 1.445 -18.187 1.00 93.81 236 LYS A CA 1
ATOM 1874 C C . LYS A 1 236 ? 0.213 0.415 -18.579 1.00 93.81 236 LYS A C 1
ATOM 1876 O O . LYS A 1 236 ? -0.928 0.789 -18.831 1.00 93.81 236 LYS A O 1
ATOM 1881 N N . CYS A 1 237 ? 0.574 -0.865 -18.628 1.00 93.12 237 CYS A N 1
ATOM 1882 C CA . CYS A 1 237 ? -0.375 -1.926 -18.959 1.00 93.12 237 CYS A CA 1
ATOM 1883 C C . CYS A 1 237 ? -1.306 -2.290 -17.788 1.00 93.12 237 CYS A C 1
ATOM 1885 O O . CYS A 1 237 ? -2.261 -3.042 -17.978 1.00 93.12 237 CYS A O 1
ATOM 1887 N N . ILE A 1 238 ? -1.039 -1.777 -16.581 1.00 95.69 238 ILE A N 1
ATOM 1888 C CA . ILE A 1 238 ? -1.804 -2.114 -15.382 1.00 95.69 238 ILE A CA 1
ATOM 1889 C C . ILE A 1 238 ? -3.112 -1.314 -15.356 1.00 95.69 238 ILE A C 1
ATOM 1891 O O . ILE A 1 238 ? -3.114 -0.104 -15.129 1.00 95.69 238 ILE A O 1
ATOM 1895 N N . ASP A 1 239 ? -4.244 -2.003 -15.487 1.00 96.75 239 ASP A N 1
ATOM 1896 C CA . ASP A 1 239 ? -5.525 -1.481 -15.006 1.00 96.75 239 ASP A CA 1
ATOM 1897 C C . ASP A 1 239 ? -5.573 -1.659 -13.487 1.00 96.75 239 ASP A C 1
ATOM 1899 O O . ASP A 1 239 ? -5.811 -2.757 -12.981 1.00 96.75 239 ASP A O 1
ATOM 1903 N N . TRP A 1 240 ? -5.325 -0.576 -12.754 1.00 96.38 240 TRP A N 1
ATOM 1904 C CA . TRP A 1 240 ? -5.261 -0.604 -11.297 1.00 96.38 240 TRP A CA 1
ATOM 1905 C C . TRP A 1 240 ? -6.558 -1.056 -10.628 1.00 96.38 240 TRP A C 1
ATOM 1907 O O . TRP A 1 240 ? -6.499 -1.804 -9.650 1.00 96.38 240 TRP A O 1
ATOM 1917 N N . ALA A 1 241 ? -7.719 -0.642 -11.142 1.00 95.56 241 ALA A N 1
ATOM 1918 C CA . ALA A 1 241 ? -9.000 -1.031 -10.561 1.00 95.56 241 ALA A CA 1
ATOM 1919 C C . ALA A 1 241 ? -9.217 -2.538 -10.729 1.00 95.56 241 ALA A C 1
ATOM 1921 O O . ALA A 1 241 ? -9.542 -3.232 -9.764 1.00 95.56 241 ALA A O 1
ATOM 1922 N N . SER A 1 242 ? -8.966 -3.063 -11.932 1.00 96.56 242 SER A N 1
ATOM 1923 C CA . SER A 1 242 ? -9.075 -4.498 -12.202 1.00 96.56 242 SER A CA 1
ATOM 1924 C C . SER A 1 242 ? -8.016 -5.313 -11.453 1.00 96.56 242 SER A C 1
ATOM 1926 O O . SER A 1 242 ? -8.349 -6.321 -10.832 1.00 96.56 242 SER A O 1
ATOM 1928 N N . TYR A 1 243 ? -6.757 -4.867 -11.438 1.00 95.94 243 TYR A N 1
ATOM 1929 C CA . TYR A 1 243 ? -5.663 -5.552 -10.749 1.00 95.94 243 TYR A CA 1
ATOM 1930 C C . TYR A 1 243 ? -5.932 -5.664 -9.246 1.00 95.94 243 TYR A C 1
ATOM 1932 O O . TYR A 1 243 ? -5.847 -6.753 -8.677 1.00 95.94 243 TYR A O 1
ATOM 1940 N N . VAL A 1 244 ? -6.307 -4.564 -8.588 1.00 95.75 244 VAL A N 1
ATOM 1941 C CA . VAL A 1 244 ? -6.590 -4.585 -7.148 1.00 95.75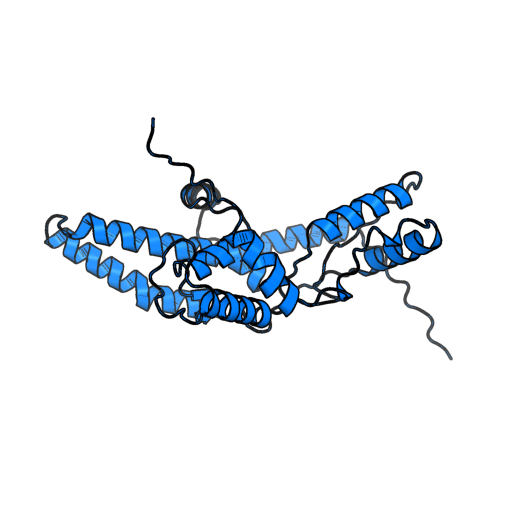 244 VAL A CA 1
ATOM 1942 C C . VAL A 1 244 ? -7.808 -5.463 -6.852 1.00 95.75 244 VAL A C 1
ATOM 1944 O O . VAL A 1 244 ? -7.721 -6.352 -6.002 1.00 95.75 244 VAL A O 1
ATOM 1947 N N . LEU A 1 245 ? -8.918 -5.249 -7.565 1.00 95.12 245 LEU A N 1
ATOM 1948 C CA . LEU A 1 245 ? -10.194 -5.925 -7.317 1.00 95.12 245 LEU A CA 1
ATOM 1949 C C . LEU A 1 245 ? -10.154 -7.428 -7.625 1.00 95.12 245 LEU A C 1
ATOM 1951 O O . LEU A 1 245 ? -10.654 -8.224 -6.832 1.00 95.12 245 LEU A O 1
ATOM 1955 N N . ASN A 1 246 ? -9.583 -7.809 -8.769 1.00 95.31 246 ASN A N 1
ATOM 1956 C CA . ASN A 1 246 ? -9.714 -9.156 -9.334 1.00 95.31 246 ASN A CA 1
ATOM 1957 C C . ASN A 1 246 ? -8.467 -10.028 -9.151 1.00 95.31 246 ASN A C 1
ATOM 1959 O O . ASN A 1 246 ? -8.557 -11.242 -9.315 1.00 95.31 246 ASN A O 1
ATOM 1963 N N . ILE A 1 247 ? -7.311 -9.440 -8.825 1.00 94.06 247 ILE A N 1
ATOM 1964 C CA . ILE A 1 247 ? -6.045 -10.179 -8.694 1.00 94.06 247 ILE A CA 1
ATOM 1965 C C . ILE A 1 247 ? -5.512 -10.061 -7.265 1.00 94.06 247 ILE A C 1
ATOM 1967 O O . ILE A 1 247 ? -5.379 -11.064 -6.563 1.00 94.06 247 ILE A O 1
ATOM 1971 N N . HIS A 1 248 ? -5.244 -8.840 -6.801 1.00 92.94 248 HIS A N 1
ATOM 1972 C CA . HIS A 1 248 ? -4.515 -8.619 -5.555 1.00 92.94 248 HIS A CA 1
ATOM 1973 C C . HIS A 1 248 ? -5.337 -8.951 -4.299 1.00 92.94 248 HIS A C 1
ATOM 1975 O O . HIS A 1 248 ? -4.875 -9.720 -3.453 1.00 92.94 248 HIS A O 1
ATOM 1981 N N . ILE A 1 249 ? -6.569 -8.434 -4.173 1.00 92.25 249 ILE A N 1
ATOM 1982 C CA . ILE A 1 249 ? -7.421 -8.733 -3.007 1.00 92.25 249 ILE A CA 1
ATOM 1983 C C . ILE A 1 249 ? -7.748 -10.238 -2.917 1.00 92.25 249 ILE A C 1
ATOM 1985 O O . ILE A 1 249 ? -7.517 -10.811 -1.847 1.00 92.25 249 ILE A O 1
ATOM 1989 N N . PRO A 1 250 ? -8.208 -10.924 -3.989 1.00 91.50 250 PRO A N 1
ATOM 1990 C CA . PRO A 1 250 ? -8.443 -12.368 -3.945 1.00 91.50 250 PRO A CA 1
ATOM 1991 C C . PRO A 1 250 ? -7.211 -13.164 -3.524 1.00 91.50 250 PRO A C 1
ATOM 1993 O O . PRO A 1 250 ? -7.333 -14.089 -2.721 1.00 91.50 250 PRO A O 1
ATOM 1996 N N . ALA A 1 251 ? -6.021 -12.795 -4.015 1.00 89.75 251 ALA A N 1
ATOM 1997 C CA . ALA A 1 251 ? -4.779 -13.449 -3.620 1.00 89.75 251 ALA A CA 1
ATOM 1998 C C . ALA A 1 251 ? -4.547 -13.340 -2.105 1.00 89.75 251 ALA A C 1
ATOM 2000 O O . ALA A 1 251 ? -4.245 -14.343 -1.465 1.00 89.75 251 ALA A O 1
ATOM 2001 N N . ILE A 1 252 ? -4.768 -12.170 -1.497 1.00 87.25 252 ILE A N 1
ATOM 2002 C CA . ILE A 1 252 ? -4.606 -11.964 -0.045 1.00 87.25 252 ILE A CA 1
ATOM 2003 C C . ILE A 1 252 ? -5.640 -12.746 0.772 1.00 87.25 252 ILE A C 1
ATOM 2005 O O . ILE A 1 252 ? -5.323 -13.260 1.853 1.00 87.25 252 ILE A O 1
ATOM 2009 N N . VAL A 1 253 ? -6.883 -12.803 0.292 1.00 85.12 253 VAL A N 1
ATOM 2010 C CA . VAL A 1 253 ? -7.996 -13.467 0.985 1.00 85.12 253 VAL A CA 1
ATOM 2011 C C . VAL A 1 253 ? -7.840 -14.985 0.937 1.00 85.12 253 VAL A C 1
ATOM 2013 O O . VAL A 1 253 ? -7.966 -15.637 1.974 1.00 85.12 253 VAL A O 1
ATOM 2016 N N . ASN A 1 254 ? -7.513 -15.529 -0.237 1.00 82.69 254 ASN A N 1
ATOM 2017 C CA . ASN A 1 254 ? -7.409 -16.969 -0.476 1.00 82.69 254 ASN A CA 1
ATOM 2018 C C . ASN A 1 254 ? -6.070 -17.561 -0.024 1.00 82.69 254 ASN A C 1
ATOM 2020 O O . ASN A 1 254 ? -5.963 -18.777 0.146 1.00 82.69 254 ASN A O 1
ATOM 2024 N N . TYR A 1 255 ? -5.043 -16.735 0.199 1.00 75.19 255 TYR A N 1
ATOM 2025 C CA . TYR A 1 255 ? -3.779 -17.226 0.732 1.00 75.19 255 TYR A CA 1
ATOM 2026 C C . TYR A 1 255 ? -3.961 -17.699 2.187 1.00 75.19 255 TYR A C 1
ATOM 2028 O O . TYR A 1 255 ? -4.400 -16.915 3.038 1.00 75.19 255 TYR A O 1
ATOM 2036 N N . PRO A 1 256 ? -3.606 -18.955 2.526 1.00 59.78 256 PRO A N 1
ATOM 2037 C CA . PRO A 1 256 ? -3.780 -19.483 3.871 1.00 59.78 256 PRO A CA 1
ATOM 2038 C C . PRO A 1 256 ? -2.879 -18.727 4.851 1.00 59.78 256 PRO A C 1
ATOM 2040 O O . PRO A 1 256 ? -1.681 -18.992 4.986 1.00 59.78 256 PRO A O 1
ATOM 2043 N N . TYR A 1 257 ? -3.465 -17.772 5.572 1.00 55.81 257 TYR A N 1
ATOM 2044 C CA . TYR A 1 257 ? -2.787 -17.077 6.655 1.00 55.81 257 TYR A CA 1
ATOM 2045 C C . TYR A 1 257 ? -2.584 -18.062 7.813 1.00 55.81 257 TYR A C 1
ATOM 2047 O O . TYR A 1 257 ? -3.481 -18.301 8.623 1.00 55.81 257 TYR A O 1
ATOM 2055 N N . LYS A 1 258 ? -1.392 -18.666 7.902 1.00 49.19 258 LYS A N 1
ATOM 2056 C CA . LYS A 1 258 ? -0.992 -19.454 9.074 1.00 49.19 258 LYS A CA 1
ATOM 2057 C C . LYS A 1 258 ? -0.873 -18.518 10.276 1.00 49.19 258 LYS A C 1
ATOM 2059 O O . LYS A 1 258 ? 0.176 -17.917 10.508 1.00 49.19 258 LYS A O 1
ATOM 2064 N N . LYS A 1 259 ? -1.947 -18.404 11.055 1.00 45.12 259 LYS A N 1
ATOM 2065 C CA . LYS A 1 259 ? -1.929 -17.753 12.366 1.00 45.12 259 LYS A CA 1
ATOM 2066 C C . LYS A 1 259 ? -0.955 -18.545 13.244 1.00 45.12 259 LYS A C 1
ATOM 2068 O O . LYS A 1 259 ? -1.228 -19.695 13.577 1.00 45.12 259 LYS A O 1
ATOM 2073 N N . LYS A 1 260 ? 0.214 -17.980 13.561 1.00 39.41 260 LYS A N 1
ATOM 2074 C CA . LYS A 1 260 ? 1.113 -18.589 14.550 1.00 39.41 260 LYS A CA 1
ATOM 2075 C C . LYS A 1 260 ? 0.392 -18.550 15.894 1.00 39.41 260 LYS A C 1
ATOM 2077 O O . LYS A 1 260 ? 0.155 -17.475 16.439 1.00 39.41 260 LYS A O 1
ATOM 2082 N N . ASP A 1 261 ? -0.011 -19.715 16.385 1.00 33.88 261 ASP A N 1
ATOM 2083 C CA . ASP A 1 261 ? -0.603 -19.843 17.708 1.00 33.88 261 ASP A CA 1
ATOM 2084 C C . ASP A 1 261 ? 0.525 -19.724 18.737 1.00 33.88 261 ASP A C 1
ATOM 2086 O O . ASP A 1 261 ? 1.261 -20.671 18.999 1.00 33.88 261 ASP A O 1
ATOM 2090 N N . TYR A 1 262 ? 0.721 -18.520 19.274 1.00 38.91 262 TYR A N 1
ATOM 2091 C CA . TYR A 1 262 ? 1.720 -18.266 20.317 1.00 38.91 262 TYR A CA 1
ATOM 2092 C C . TYR A 1 262 ? 1.287 -18.800 21.697 1.00 38.91 262 TYR A C 1
ATOM 2094 O O . TYR A 1 262 ? 1.975 -18.577 22.688 1.00 38.91 262 TYR A O 1
ATOM 2102 N N . ARG A 1 263 ? 0.176 -19.545 21.784 1.00 38.69 263 ARG A N 1
ATOM 2103 C CA . ARG A 1 263 ? -0.234 -20.285 22.982 1.00 38.69 263 ARG A CA 1
ATOM 2104 C C . ARG A 1 263 ? 0.201 -21.743 22.887 1.00 38.69 263 ARG A C 1
ATOM 2106 O O . ARG A 1 263 ? -0.632 -22.609 22.657 1.00 38.69 263 ARG A O 1
ATOM 2113 N N . LYS A 1 264 ? 1.500 -22.000 23.043 1.00 37.53 264 LYS A N 1
ATOM 2114 C CA . LYS A 1 264 ? 2.070 -23.290 23.481 1.00 37.53 264 LYS A CA 1
ATOM 2115 C C . LYS A 1 264 ? 3.590 -23.155 23.592 1.00 37.53 264 LYS A C 1
ATOM 2117 O O . LYS A 1 264 ? 4.307 -23.487 22.653 1.00 37.53 264 LYS A O 1
ATOM 2122 N N . LYS A 1 265 ? 4.055 -22.651 24.730 1.00 33.75 265 LYS A N 1
ATOM 2123 C CA . LYS A 1 265 ? 5.234 -23.136 25.454 1.00 33.75 265 LYS A CA 1
ATOM 2124 C C . LYS A 1 265 ? 5.004 -22.860 26.930 1.00 33.75 265 LYS A C 1
ATOM 2126 O O . LYS A 1 265 ? 4.483 -21.762 27.216 1.00 33.75 265 LYS A O 1
#

Organism: NCBI:txid191504

Sequence (265 aa):
MSESGKQVSNMDIEAEVQQIDKLKSDIKTSYSDMSDELENGAMKDLGMKRGMDTFIRGYGDQTIPCFLGDCNSTIDVIPADMVVNAIMVAIATQWNKNTQVIYHVSSSKENQLLLHVLMESLYRYFASNGLIGNNANPKQKPLLLFSTYTYFIAYMFFTYKLPIEALHIVNLLMCGLFSRQYNVANKNYSRLMILAKMFAPYTFFKGRFDGANLTKLQTAAVMDYIDAQLYNFDPKCIDWASYVLNIHIPAIVNYPYKKKDYRKK

pLDDT: mean 80.01, std 16.5, range [28.31, 96.75]

Radius of gyration: 22.77 Å; chains: 1; bounding box: 54×52×76 Å

Secondary structure (DSSP, 8-state):
--------PPPPHHHHHHHHHHHHHHHHHHT-SS-HHHHHHHHHHTT--SSHHHHHHHHHTT---EEE--TTPEE----HHHHHHHHHHHHHHHTT----------STTTSPEEHHHHHHHHHHHHHHH-STT-S--PPPPPPEEESSHHHHHHHHIIIIIHHHHHHHHHHHHTTTTTHHHHHHHHHHHHHHHHHHHHHHHHHS-------HHHHHHHHHHHHH-GGGGGS---GGG--HHHIIIIIIHHHHHHS----------

Foldseek 3Di:
DDDDDDDDDQDDPVVVVVVVVVLVVVLCVVQVPDDPVVLVVLCVVVVHDPDPLSVLQCLLQVLQQAAEADQAAFFKDFDVLLVVLLVVLCCVVCVPPPDDGDADLTCQPPHTDGNNLLQVLSLVQCQVPPHQPDPDRDRRDRHHYDHDPVVVVVCLCVVQVVVLVVLVVVCVVVVNPCVVVSVVSVSSSVVNVSRRSSCVSRRPDRDGDDRPVSVVSLVVSVVPDVCSVVSDNRSNVDPPNCCSNPPVSCCSSVPPDPDPPPPDD

InterPro domains:
  IPR026055 Fatty acyl-CoA reductase [PTHR11011] (50-259)
  IPR033640 Fatty acyl-CoA reductase, C-terminal [PF03015] (160-258)
  IPR033640 Fatty acyl-CoA reductase, C-terminal [cd09071] (158-255)